Protein AF-A0A6L8GD96-F1 (afdb_monomer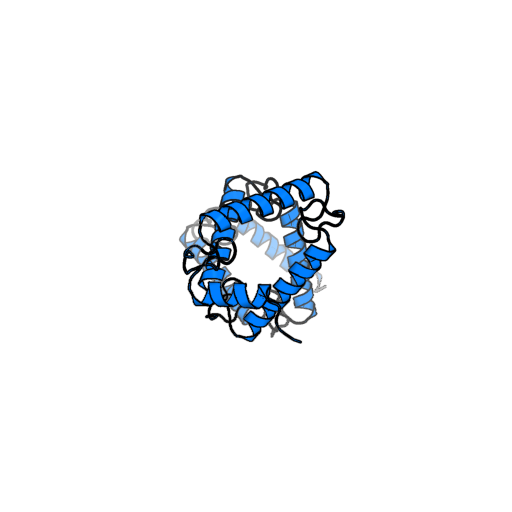_lite)

Foldseek 3Di:
DDDDPLRVLQVVLVVVCAASPPRHHDPVVDSHHPVVVVVVVVVLVVQLVVLQVVCAQSPPRHHAPDPDSHHPVVVVVVVVVLVVQLVVLQVVCAQSPPSHHAPDPDSHHPVVVVVVVVVLVVVLVVLLVVQAASPPRHHDPNVDNHHPVVVVVVVVVLVVQLVVLQVVQHQSPPSHHAPDPDSHHPVVVVVVVVVLVVQLVVLVVVQAQSPPSPHGPDVPDNHNPVVVVVVVVVVVVVVVVVVVVVD

Secondary structure (DSSP, 8-state):
-PPPHHHHHHHHHHHTTB-TTTSSBP-SSSSS-HHHHHHHHHHHHHHHHHHHHTTB-TTT-SBP-SSSSS-HHHHHHHHHHHHHHHHHHHHTTB-TTT-SBP-SSSSS-HHHHHHHHHHHHHHHHHHHHTTB-TTTSSBP-SSSSS-HHHHHHHHHHHHHHHHHHHHTTB-TTT-SB--SSSSS-HHHHHHHHHHHHHHHHHHHHTT--TTTSSSPPPTTSSS-HHHHHHHHHHHHHHHHHHHTS--

Structure (mmCIF, N/CA/C/O backbone):
data_AF-A0A6L8GD96-F1
#
_entry.id   AF-A0A6L8GD96-F1
#
loop_
_atom_site.group_PDB
_atom_site.id
_atom_site.type_symbol
_atom_site.label_atom_id
_atom_site.label_alt_id
_atom_site.label_comp_id
_atom_site.label_asym_id
_atom_site.label_entity_id
_atom_site.label_seq_id
_atom_site.pdbx_PDB_ins_code
_atom_site.Cartn_x
_atom_site.Cartn_y
_atom_site.Cartn_z
_atom_site.occupancy
_atom_site.B_iso_or_equiv
_atom_site.auth_seq_id
_atom_site.auth_comp_id
_atom_site.auth_asym_id
_atom_site.auth_atom_id
_atom_site.pdbx_PDB_model_num
ATOM 1 N N . MET A 1 1 ? 17.232 -19.619 -41.708 1.00 61.41 1 MET A N 1
ATOM 2 C CA . MET A 1 1 ? 17.504 -18.172 -41.876 1.00 61.41 1 MET A CA 1
ATOM 3 C C . MET A 1 1 ? 19.000 -17.951 -41.708 1.00 61.41 1 MET A C 1
ATOM 5 O O . MET A 1 1 ? 19.512 -18.265 -40.642 1.00 61.41 1 MET A O 1
ATOM 9 N N . ALA A 1 2 ? 19.708 -17.512 -42.752 1.00 77.44 2 ALA A N 1
ATOM 10 C CA . ALA A 1 2 ? 21.157 -17.298 -42.693 1.00 77.44 2 ALA A CA 1
ATOM 11 C C . ALA A 1 2 ? 21.499 -16.006 -41.930 1.00 77.44 2 ALA A C 1
ATOM 13 O O . ALA A 1 2 ? 20.830 -14.986 -42.085 1.00 77.44 2 ALA A O 1
ATOM 14 N N . GLU A 1 3 ? 22.538 -16.054 -41.099 1.00 82.88 3 GLU A N 1
ATOM 15 C CA . GLU A 1 3 ? 22.991 -14.917 -40.297 1.00 82.88 3 GLU A CA 1
ATOM 16 C C . GLU A 1 3 ? 23.660 -13.837 -41.167 1.00 82.88 3 GLU A C 1
ATOM 18 O O . GLU A 1 3 ? 24.542 -14.131 -41.980 1.00 82.88 3 GLU A O 1
ATOM 23 N N . THR A 1 4 ? 23.270 -12.575 -40.973 1.00 93.19 4 THR A N 1
ATOM 24 C CA . THR A 1 4 ? 23.804 -11.429 -41.733 1.00 93.19 4 THR A CA 1
ATOM 25 C C . THR A 1 4 ? 25.250 -11.097 -41.343 1.00 93.19 4 THR A C 1
ATOM 27 O O . THR A 1 4 ? 25.678 -11.334 -40.213 1.00 93.19 4 THR A O 1
ATOM 30 N N . ALA A 1 5 ? 26.008 -10.465 -42.248 1.00 88.50 5 ALA A N 1
ATOM 31 C CA . ALA A 1 5 ? 27.382 -10.022 -41.973 1.00 88.50 5 ALA A CA 1
ATOM 32 C C . ALA A 1 5 ? 27.480 -9.094 -40.742 1.00 88.50 5 ALA A C 1
ATOM 34 O O . ALA A 1 5 ? 28.420 -9.194 -39.952 1.00 88.50 5 ALA A O 1
ATOM 35 N N . HIS A 1 6 ? 26.469 -8.244 -40.527 1.00 87.81 6 HIS A N 1
ATOM 36 C CA . HIS A 1 6 ? 26.379 -7.377 -39.351 1.00 87.81 6 HIS A CA 1
ATOM 37 C C . HIS A 1 6 ? 26.213 -8.172 -38.046 1.00 87.81 6 HIS A C 1
ATOM 39 O O . HIS A 1 6 ? 26.876 -7.878 -37.052 1.00 87.81 6 HIS A O 1
ATOM 45 N N . GLN A 1 7 ? 25.360 -9.202 -38.048 1.00 91.06 7 GLN A N 1
ATOM 46 C CA . GLN A 1 7 ? 25.164 -10.085 -36.893 1.00 91.06 7 GLN A CA 1
ATOM 47 C C . GLN A 1 7 ? 26.449 -10.859 -36.562 1.00 91.06 7 GLN A C 1
ATOM 49 O O . GLN A 1 7 ? 26.873 -10.847 -35.405 1.00 91.06 7 GLN A O 1
ATOM 54 N N . LYS A 1 8 ? 27.137 -11.398 -37.582 1.00 92.94 8 LYS A N 1
ATOM 55 C CA . LYS A 1 8 ? 28.431 -12.089 -37.426 1.00 92.94 8 LYS A CA 1
ATOM 56 C C . LYS A 1 8 ? 29.505 -11.184 -36.814 1.00 92.94 8 LYS A C 1
ATOM 58 O O . LYS A 1 8 ? 30.146 -11.565 -35.838 1.00 92.94 8 LYS A O 1
ATOM 63 N N . MET A 1 9 ? 29.666 -9.963 -37.332 1.00 92.56 9 MET A N 1
ATOM 64 C CA . MET A 1 9 ? 30.633 -8.991 -36.803 1.00 92.56 9 MET A CA 1
ATOM 65 C C . MET A 1 9 ? 30.306 -8.585 -35.362 1.00 92.56 9 MET A C 1
ATOM 67 O O . MET A 1 9 ? 31.197 -8.473 -34.521 1.00 92.56 9 MET A O 1
ATOM 71 N N . ARG A 1 10 ? 29.021 -8.366 -35.063 1.00 93.44 10 ARG A N 1
ATOM 72 C CA . ARG A 1 10 ? 28.567 -8.016 -33.717 1.00 93.44 10 ARG A CA 1
ATOM 73 C C . ARG A 1 10 ? 28.869 -9.133 -32.720 1.00 93.44 10 ARG A C 1
ATOM 75 O O . ARG A 1 10 ? 29.340 -8.825 -31.631 1.00 93.44 10 ARG A O 1
ATOM 82 N N . ARG A 1 11 ? 28.609 -10.395 -33.081 1.00 92.81 11 ARG A N 1
ATOM 83 C CA . ARG A 1 11 ? 28.920 -11.558 -32.239 1.00 92.81 11 ARG A CA 1
ATOM 84 C C . ARG A 1 11 ? 30.421 -11.661 -31.972 1.00 92.81 11 ARG A C 1
ATOM 86 O O . ARG A 1 11 ? 30.806 -11.657 -30.809 1.00 92.81 11 ARG A O 1
ATOM 93 N N . MET A 1 12 ? 31.243 -11.617 -33.022 1.00 94.75 12 MET A N 1
ATOM 94 C CA . MET A 1 12 ? 32.705 -11.672 -32.901 1.00 94.75 12 MET A CA 1
ATOM 95 C C . MET A 1 12 ? 33.245 -10.587 -31.957 1.00 94.75 12 MET A C 1
ATOM 97 O O . MET A 1 12 ? 34.038 -10.878 -31.067 1.00 94.75 12 MET A O 1
ATOM 101 N N . ARG A 1 13 ? 32.758 -9.343 -32.076 1.00 94.69 13 ARG A N 1
ATOM 102 C CA . ARG A 1 13 ? 33.171 -8.256 -31.173 1.00 94.69 13 ARG A CA 1
ATOM 103 C C . ARG A 1 13 ? 32.802 -8.539 -29.719 1.00 94.69 13 ARG A C 1
ATOM 105 O O . ARG A 1 13 ? 33.599 -8.253 -28.839 1.00 94.69 13 ARG A O 1
ATOM 112 N N . VAL A 1 14 ? 31.616 -9.089 -29.455 1.00 92.06 14 VAL A N 1
ATOM 113 C CA . VAL A 1 14 ? 31.210 -9.450 -28.087 1.00 92.06 14 VAL A CA 1
ATOM 114 C C . VAL A 1 14 ? 32.111 -10.549 -27.524 1.00 92.06 14 VAL A C 1
ATOM 116 O O . VAL A 1 14 ? 32.577 -10.411 -26.397 1.00 92.06 14 VAL A O 1
ATOM 119 N N . GLU A 1 15 ? 32.384 -11.592 -28.309 1.00 93.19 15 GLU A N 1
ATOM 120 C CA . GLU A 1 15 ? 33.247 -12.719 -27.920 1.00 93.19 15 GLU A CA 1
ATOM 121 C C . GLU A 1 15 ? 34.688 -12.275 -27.630 1.00 93.19 15 GLU A C 1
ATOM 123 O O . GLU A 1 15 ? 35.306 -12.765 -26.692 1.00 93.19 15 GLU A O 1
ATOM 128 N N . GLN A 1 16 ? 35.200 -11.290 -28.372 1.00 94.25 16 GLN A N 1
ATOM 129 C CA . GLN A 1 16 ? 36.541 -10.724 -28.180 1.00 94.25 16 GLN A CA 1
ATOM 130 C C . GLN A 1 16 ? 36.614 -9.626 -27.101 1.00 94.25 16 GLN A C 1
ATOM 132 O O . GLN A 1 16 ? 37.641 -8.965 -26.966 1.00 94.25 16 GLN A O 1
ATOM 137 N N . GLY A 1 17 ? 35.535 -9.370 -26.351 1.00 93.62 17 GLY A N 1
ATOM 138 C CA . GLY A 1 17 ? 35.527 -8.309 -25.334 1.00 93.62 17 GLY A CA 1
ATOM 139 C C . GLY A 1 17 ? 35.588 -6.891 -25.918 1.00 93.62 17 GLY A C 1
ATOM 140 O O . GLY A 1 17 ? 35.980 -5.941 -25.241 1.00 93.62 17 GLY A O 1
ATOM 141 N N . LEU A 1 18 ? 35.179 -6.720 -27.175 1.00 96.12 18 LEU A N 1
ATOM 142 C CA . LEU A 1 18 ? 35.168 -5.451 -27.891 1.00 96.12 18 LEU A CA 1
ATOM 143 C C . LEU A 1 18 ? 33.780 -4.794 -27.865 1.00 96.12 18 LEU A C 1
ATOM 145 O O . LEU A 1 18 ? 32.726 -5.411 -27.696 1.00 96.12 18 LEU A O 1
ATOM 149 N N . CYS A 1 19 ? 33.781 -3.480 -28.031 1.00 96.31 19 CYS A N 1
ATOM 150 C CA . CYS A 1 19 ? 32.619 -2.621 -28.111 1.00 96.31 19 CYS A CA 1
ATOM 151 C C . CYS A 1 19 ? 31.919 -2.861 -29.445 1.00 96.31 19 CYS A C 1
ATOM 153 O O . CYS A 1 19 ? 32.496 -2.657 -30.515 1.00 96.31 19 CYS A O 1
ATOM 155 N N . VAL A 1 20 ? 30.633 -3.209 -29.400 1.00 94.44 20 VAL A N 1
ATOM 156 C CA . VAL A 1 20 ? 29.850 -3.492 -30.613 1.00 94.44 20 VAL A CA 1
ATOM 157 C C . VAL A 1 20 ? 29.732 -2.289 -31.550 1.00 94.44 20 VAL A C 1
ATOM 159 O O . VAL A 1 20 ? 29.525 -2.480 -32.745 1.00 94.44 20 VAL A O 1
ATOM 162 N N . ALA A 1 21 ? 29.889 -1.066 -31.032 1.00 93.75 21 ALA A N 1
ATOM 163 C CA . ALA A 1 21 ? 29.811 0.162 -31.818 1.00 93.75 21 ALA A CA 1
ATOM 164 C C . ALA A 1 21 ? 31.147 0.512 -32.489 1.00 93.75 21 ALA A C 1
ATOM 166 O O . ALA A 1 21 ? 31.201 0.611 -33.711 1.00 93.75 21 ALA A O 1
ATOM 167 N N . CYS A 1 22 ? 32.219 0.665 -31.707 1.00 94.19 22 CYS A N 1
ATOM 168 C CA . CYS A 1 22 ? 33.490 1.217 -32.189 1.00 94.19 22 CYS A CA 1
ATOM 169 C C . CYS 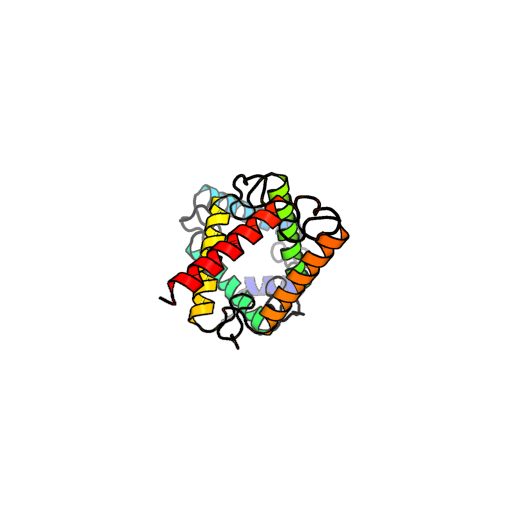A 1 22 ? 34.647 0.209 -32.271 1.00 94.19 22 CYS A C 1
ATOM 171 O O . CYS A 1 22 ? 35.724 0.577 -32.722 1.00 94.19 22 CYS A O 1
ATOM 173 N N . GLY A 1 23 ? 34.467 -1.037 -31.820 1.00 92.81 23 GLY A N 1
ATOM 174 C CA . GLY A 1 23 ? 35.496 -2.083 -31.874 1.00 92.81 23 GLY A CA 1
ATOM 175 C C . GLY A 1 23 ? 36.623 -1.971 -30.838 1.00 92.81 23 GLY A C 1
ATOM 176 O O . GLY A 1 23 ? 37.454 -2.864 -30.781 1.00 92.81 23 GLY A O 1
ATOM 177 N N . LYS A 1 24 ? 36.654 -0.928 -29.998 1.00 95.12 24 LYS A N 1
ATOM 178 C CA . LYS A 1 24 ? 37.592 -0.803 -28.858 1.00 95.12 24 LYS A CA 1
ATOM 179 C C . LYS A 1 24 ? 37.202 -1.738 -27.703 1.00 95.12 24 LYS A C 1
ATOM 181 O O . LYS A 1 24 ? 36.036 -2.115 -27.666 1.00 95.12 24 LYS A O 1
ATOM 186 N N . PRO A 1 25 ? 38.079 -2.057 -26.735 1.00 94.38 25 PRO A N 1
ATOM 187 C CA . PRO A 1 25 ? 37.702 -2.849 -25.559 1.00 94.38 25 PRO A CA 1
ATOM 188 C C . PRO A 1 25 ? 36.436 -2.321 -24.865 1.00 94.38 25 PRO A C 1
ATOM 190 O O . PRO A 1 25 ? 36.233 -1.107 -24.761 1.00 94.38 25 PRO A O 1
ATOM 193 N N . ASN A 1 26 ? 35.549 -3.225 -24.449 1.00 91.06 26 ASN A N 1
ATOM 194 C CA . ASN A 1 26 ? 34.320 -2.882 -23.737 1.00 91.06 26 ASN A CA 1
ATOM 195 C C . ASN A 1 26 ? 34.521 -2.876 -22.209 1.00 91.06 26 ASN A C 1
ATOM 197 O O . ASN A 1 26 ? 35.546 -3.316 -21.699 1.00 91.06 26 ASN A O 1
ATOM 201 N N . ASP A 1 27 ? 33.522 -2.388 -21.467 1.00 83.94 27 ASP A N 1
ATOM 202 C CA . ASP A 1 27 ? 33.610 -2.248 -20.003 1.00 83.94 27 ASP A CA 1
ATOM 203 C C . ASP A 1 27 ? 33.350 -3.576 -19.238 1.00 83.94 27 ASP A C 1
ATOM 205 O O . ASP A 1 27 ? 33.026 -3.532 -18.048 1.00 83.94 27 ASP A O 1
ATOM 209 N N . ALA A 1 28 ? 33.397 -4.741 -19.908 1.00 77.81 28 ALA A N 1
ATOM 210 C CA . ALA A 1 28 ? 33.040 -6.104 -19.457 1.00 77.81 28 ALA A CA 1
ATOM 211 C C . ALA A 1 28 ? 31.584 -6.304 -18.980 1.00 77.81 28 ALA A C 1
ATOM 213 O O . ALA A 1 28 ? 30.929 -7.288 -19.313 1.00 77.81 28 ALA A O 1
ATOM 214 N N . LYS A 1 29 ? 31.025 -5.340 -18.245 1.00 82.81 29 LYS A N 1
ATOM 215 C CA . LYS A 1 29 ? 29.634 -5.310 -17.768 1.00 82.81 29 LYS A CA 1
ATOM 216 C C . LYS A 1 29 ? 28.637 -4.957 -18.871 1.00 82.81 29 LYS A C 1
ATOM 218 O O . LYS A 1 29 ? 27.433 -5.121 -18.690 1.00 82.81 29 LYS A O 1
ATOM 223 N N . THR A 1 30 ? 29.108 -4.407 -19.992 1.00 87.94 30 THR A N 1
ATOM 224 C CA . THR A 1 30 ? 28.258 -4.051 -21.131 1.00 87.94 30 THR A CA 1
ATOM 225 C C . THR A 1 30 ? 28.962 -4.337 -22.449 1.00 87.94 30 THR A C 1
ATOM 227 O O . THR A 1 30 ? 30.182 -4.310 -22.529 1.00 87.94 30 THR A O 1
ATOM 230 N N . GLN A 1 31 ? 28.183 -4.524 -23.513 1.00 92.81 31 GLN A N 1
ATOM 231 C CA . GLN A 1 31 ? 28.699 -4.748 -24.870 1.00 92.81 31 GLN A CA 1
ATOM 232 C C . GLN A 1 31 ? 29.261 -3.473 -25.535 1.00 92.81 31 GLN A C 1
ATOM 234 O O . GLN A 1 31 ? 29.606 -3.492 -26.714 1.00 92.81 31 GLN A O 1
ATOM 239 N N . ARG A 1 32 ? 29.306 -2.338 -24.827 1.00 94.62 32 ARG A N 1
ATOM 240 C CA . ARG A 1 32 ? 29.842 -1.059 -25.312 1.00 94.62 32 ARG A CA 1
ATOM 241 C C . ARG A 1 32 ? 30.942 -0.570 -24.368 1.00 94.62 32 ARG A C 1
ATOM 243 O O . ARG A 1 32 ? 30.929 -0.897 -23.186 1.00 94.62 32 ARG A O 1
ATOM 250 N N . CYS A 1 33 ? 31.872 0.225 -24.886 1.00 94.94 33 CYS A N 1
ATOM 251 C CA . CYS A 1 33 ? 32.763 1.018 -24.044 1.00 94.94 33 CYS A CA 1
ATOM 252 C C . CYS A 1 33 ? 31.999 2.194 -23.412 1.00 94.94 33 CYS A C 1
ATOM 254 O O . CYS A 1 33 ? 30.932 2.598 -23.899 1.00 94.94 33 CYS A O 1
ATOM 256 N N . SER A 1 34 ? 32.565 2.757 -22.349 1.00 93.94 34 SER A N 1
ATOM 257 C CA . SER A 1 34 ? 31.995 3.875 -21.594 1.00 93.94 34 SER A CA 1
ATOM 258 C C . SER A 1 34 ? 31.571 5.064 -22.467 1.00 93.94 34 SER A C 1
ATOM 260 O O . SER A 1 34 ? 30.439 5.533 -22.326 1.00 93.94 34 SER A O 1
ATOM 262 N N . SER A 1 35 ? 32.410 5.493 -23.417 1.00 94.56 35 SER A N 1
ATOM 263 C CA . SER A 1 35 ? 32.129 6.624 -24.313 1.00 94.56 35 SER A CA 1
ATOM 264 C C . SER A 1 35 ? 30.952 6.349 -25.252 1.00 94.56 35 SER A C 1
ATOM 266 O O . SER A 1 35 ? 29.958 7.071 -25.230 1.00 94.56 35 SER A O 1
ATOM 268 N N . CYS A 1 36 ? 30.981 5.237 -25.994 1.00 95.56 36 CYS A N 1
ATOM 269 C CA . CYS A 1 36 ? 29.885 4.868 -26.894 1.00 95.56 36 CYS A CA 1
ATOM 270 C C . CYS A 1 36 ? 28.578 4.574 -26.144 1.00 95.56 36 CYS A C 1
ATOM 272 O O . CYS A 1 36 ? 27.492 4.653 -26.724 1.00 95.56 36 CYS A O 1
ATOM 274 N N . ARG A 1 37 ? 28.651 4.182 -24.867 1.00 93.75 37 ARG A N 1
ATOM 275 C CA . ARG A 1 37 ? 27.476 4.048 -23.999 1.00 93.75 37 ARG A CA 1
ATOM 276 C C . ARG A 1 37 ? 26.932 5.417 -23.590 1.00 93.75 37 ARG A C 1
ATOM 278 O O . ARG A 1 37 ? 25.717 5.591 -23.631 1.00 93.75 37 ARG A O 1
ATOM 285 N N . ALA A 1 38 ? 27.796 6.361 -23.220 1.00 94.50 38 ALA A N 1
ATOM 286 C CA . ALA A 1 38 ? 27.400 7.724 -22.874 1.00 94.50 38 ALA A CA 1
ATOM 287 C C . ALA A 1 38 ? 26.712 8.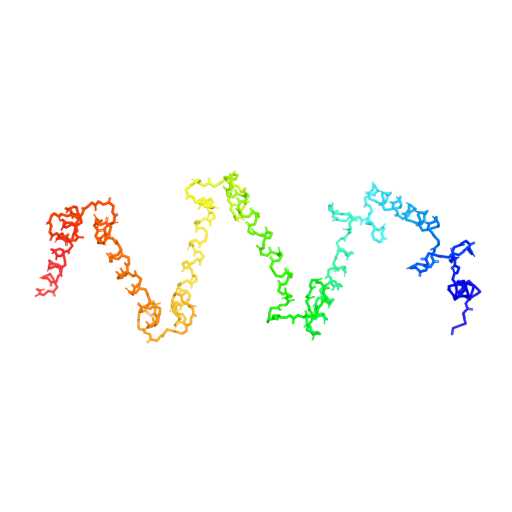418 -24.059 1.00 94.50 38 ALA A C 1
ATOM 289 O O . ALA A 1 38 ? 25.588 8.890 -23.913 1.00 94.50 38 ALA A O 1
ATOM 290 N N . GLU A 1 39 ? 27.311 8.359 -25.250 1.00 95.88 39 GLU A N 1
ATOM 291 C CA . GLU A 1 39 ? 26.731 8.898 -26.489 1.00 95.88 39 GLU A CA 1
ATOM 292 C C . GLU A 1 39 ? 25.377 8.258 -26.820 1.00 95.88 39 GLU A C 1
ATOM 294 O O . GLU A 1 39 ? 24.393 8.945 -27.102 1.00 95.88 39 GLU A O 1
ATOM 299 N N . HIS A 1 40 ? 25.288 6.926 -26.734 1.00 94.00 40 HIS A N 1
ATOM 300 C CA . HIS A 1 40 ? 24.034 6.214 -26.963 1.00 94.00 40 HIS A CA 1
ATOM 301 C C . HIS A 1 40 ? 22.947 6.636 -25.962 1.00 94.00 40 HIS A C 1
ATOM 303 O O . HIS A 1 40 ? 21.788 6.821 -26.342 1.00 94.00 40 HIS A O 1
ATOM 309 N N . ASN A 1 41 ? 23.302 6.802 -24.687 1.00 94.62 41 ASN A N 1
ATOM 310 C CA . ASN A 1 41 ? 22.369 7.242 -23.655 1.00 94.62 41 ASN A CA 1
ATOM 311 C C . ASN A 1 41 ? 21.921 8.691 -23.877 1.00 94.62 41 ASN A C 1
ATOM 313 O O . ASN A 1 41 ? 20.720 8.949 -23.805 1.00 94.62 41 ASN A O 1
ATOM 317 N N . ALA A 1 42 ? 22.842 9.594 -24.223 1.00 96.94 42 ALA A N 1
ATOM 318 C CA . ALA A 1 42 ? 22.540 10.985 -24.553 1.00 96.94 42 ALA A CA 1
ATOM 319 C C . ALA A 1 42 ? 21.585 11.078 -25.753 1.00 96.94 42 ALA A C 1
ATOM 321 O O . ALA A 1 42 ? 20.542 11.722 -25.668 1.00 96.94 42 ALA A O 1
ATOM 322 N N . SER A 1 43 ? 21.852 10.332 -26.831 1.00 96.19 43 SER A N 1
ATOM 323 C CA . SER A 1 43 ? 20.956 10.266 -27.995 1.00 96.19 43 SER A CA 1
ATOM 324 C C . SER A 1 43 ? 19.564 9.729 -27.630 1.00 96.19 43 SER A C 1
ATOM 326 O O . SER A 1 43 ? 18.539 10.253 -28.071 1.00 96.19 43 SER A O 1
ATOM 328 N N . ARG A 1 44 ? 19.491 8.694 -26.781 1.00 95.81 44 ARG A N 1
ATOM 329 C CA . ARG A 1 44 ? 18.214 8.144 -26.293 1.00 95.81 44 ARG A CA 1
ATOM 330 C C . ARG A 1 44 ? 17.455 9.137 -25.417 1.00 95.81 44 ARG A C 1
ATOM 332 O O . ARG A 1 44 ? 16.228 9.152 -25.480 1.00 95.81 44 ARG A O 1
ATOM 339 N N . GLN A 1 45 ? 18.154 9.924 -24.606 1.00 96.06 45 GLN A N 1
ATOM 340 C CA . GLN A 1 45 ? 17.559 10.969 -23.779 1.00 96.06 45 GLN A CA 1
ATOM 341 C C . GLN A 1 45 ? 17.027 12.114 -24.644 1.00 96.06 45 GLN A C 1
ATOM 343 O O . GLN A 1 45 ? 15.863 12.471 -24.482 1.00 96.06 45 GLN A O 1
ATOM 348 N N . ALA A 1 46 ? 17.812 12.596 -25.612 1.00 96.69 46 ALA A N 1
ATOM 349 C CA . ALA A 1 46 ? 17.398 13.634 -26.556 1.00 96.69 46 ALA A CA 1
ATOM 350 C C . ALA A 1 46 ? 16.120 13.236 -27.308 1.00 96.69 46 ALA A C 1
ATOM 352 O O . ALA A 1 46 ? 15.127 13.952 -27.255 1.00 96.69 46 ALA A O 1
ATOM 353 N N . LYS A 1 47 ? 16.074 12.023 -27.877 1.00 96.19 47 LYS A N 1
ATOM 354 C CA . LYS A 1 47 ? 14.869 11.507 -28.557 1.00 96.19 47 LYS A CA 1
ATOM 355 C C . LYS A 1 47 ? 13.649 11.396 -27.642 1.00 96.19 47 LYS A C 1
ATOM 357 O O . LYS A 1 47 ? 12.517 11.526 -28.094 1.00 96.19 47 LYS A O 1
ATOM 362 N N . ARG A 1 48 ? 13.843 11.082 -26.356 1.00 96.31 48 ARG A N 1
ATOM 363 C CA . ARG A 1 48 ? 12.736 11.038 -25.385 1.00 96.31 48 ARG A CA 1
ATOM 364 C C . ARG A 1 48 ? 12.237 12.438 -25.051 1.00 96.31 48 ARG A C 1
ATOM 366 O O . ARG A 1 48 ? 11.028 12.607 -24.951 1.00 96.31 48 ARG A O 1
ATOM 373 N N . ALA A 1 49 ? 13.144 13.399 -24.895 1.00 95.56 49 ALA A N 1
ATOM 374 C CA . ALA A 1 49 ? 12.805 14.795 -24.649 1.00 95.56 49 ALA A CA 1
ATOM 375 C C . ALA A 1 49 ? 12.056 15.401 -25.844 1.00 95.56 49 ALA A C 1
ATOM 377 O O . ALA A 1 49 ? 10.993 15.975 -25.658 1.00 95.56 49 ALA A O 1
ATOM 378 N N . GLU A 1 50 ? 12.543 15.173 -27.064 1.00 96.81 50 GLU A N 1
ATOM 379 C CA . GLU A 1 50 ? 11.896 15.595 -28.312 1.00 96.81 50 GLU A CA 1
ATOM 380 C C . GLU A 1 50 ? 10.478 15.024 -28.442 1.00 96.81 50 GLU A C 1
ATOM 382 O O . GLU A 1 50 ? 9.525 15.762 -28.690 1.00 96.81 50 GLU A O 1
ATOM 387 N N . ARG A 1 51 ? 10.311 13.716 -28.197 1.00 97.06 51 ARG A N 1
ATOM 388 C CA . ARG A 1 51 ? 8.985 13.080 -28.175 1.00 97.06 51 ARG A CA 1
ATOM 389 C C . ARG A 1 51 ? 8.073 13.720 -27.139 1.00 97.06 51 ARG A C 1
ATOM 391 O O . ARG A 1 51 ? 6.946 14.054 -27.475 1.00 97.06 51 ARG A O 1
ATOM 398 N N . ALA A 1 52 ? 8.556 13.903 -25.912 1.00 94.44 52 ALA A N 1
ATOM 399 C CA . ALA A 1 52 ? 7.764 14.504 -24.845 1.00 94.44 52 ALA A CA 1
ATOM 400 C C . ALA A 1 52 ? 7.335 15.940 -25.191 1.00 94.44 52 ALA A C 1
ATOM 402 O O . ALA A 1 52 ? 6.163 16.266 -25.037 1.00 94.44 52 ALA A O 1
ATOM 403 N N . ALA A 1 53 ? 8.250 16.759 -25.718 1.00 95.62 53 ALA A N 1
ATOM 404 C CA . ALA A 1 53 ? 7.965 18.125 -26.160 1.00 95.62 53 ALA A CA 1
ATOM 405 C C . ALA A 1 53 ? 6.960 18.170 -27.324 1.00 95.62 53 ALA A C 1
ATOM 407 O O . ALA A 1 53 ? 6.148 19.083 -27.402 1.00 95.62 53 ALA A O 1
ATOM 408 N N . SER A 1 54 ? 6.973 17.154 -28.188 1.00 96.62 54 SER A N 1
ATOM 409 C CA . SER A 1 54 ? 6.056 17.029 -29.329 1.00 96.62 54 SER A CA 1
ATOM 410 C C . SER A 1 54 ? 4.724 16.349 -28.977 1.00 96.62 54 SER A C 1
ATOM 412 O O . SER A 1 54 ? 3.977 15.965 -29.874 1.00 96.62 54 SER A O 1
ATOM 414 N N . GLY A 1 55 ? 4.435 16.109 -27.691 1.00 96.25 55 GLY A N 1
ATOM 415 C CA . GLY A 1 55 ? 3.214 15.413 -27.269 1.00 96.25 55 GLY A CA 1
ATOM 416 C C . GLY A 1 55 ? 3.153 13.939 -27.695 1.00 96.25 55 GLY A C 1
ATOM 417 O O . GLY A 1 55 ? 2.072 13.363 -27.805 1.00 96.25 55 GLY A O 1
ATOM 418 N N . LEU A 1 56 ? 4.299 13.304 -27.950 1.00 98.00 56 LEU A N 1
ATOM 419 C CA . LEU A 1 56 ? 4.411 11.903 -28.354 1.00 98.00 56 LEU A CA 1
ATOM 420 C C . LEU A 1 56 ? 4.801 11.007 -27.172 1.00 98.00 56 LEU A C 1
ATOM 422 O O . LEU A 1 56 ? 5.638 11.342 -26.332 1.00 98.00 56 LEU A O 1
ATOM 426 N N . CYS A 1 57 ? 4.261 9.790 -27.149 1.00 97.69 57 CYS A N 1
ATOM 427 C CA . CYS A 1 57 ? 4.622 8.760 -26.183 1.00 97.69 57 CYS A CA 1
ATOM 428 C C . CYS A 1 57 ? 6.116 8.417 -26.283 1.00 97.69 57 CYS A C 1
ATOM 430 O O . CYS A 1 57 ? 6.604 7.961 -27.323 1.00 97.69 57 CYS A O 1
ATOM 432 N N . ILE A 1 58 ? 6.847 8.505 -25.165 1.00 96.44 58 ILE A N 1
ATOM 433 C CA . ILE A 1 58 ? 8.295 8.228 -25.139 1.00 96.44 58 ILE A CA 1
ATOM 434 C C . ILE A 1 58 ? 8.641 6.769 -25.486 1.00 96.44 58 ILE A C 1
ATOM 436 O O . ILE A 1 58 ? 9.786 6.469 -25.836 1.00 96.44 58 ILE A O 1
ATOM 440 N N . SER A 1 59 ? 7.664 5.858 -25.398 1.00 95.19 59 SER A N 1
ATOM 441 C CA . SER A 1 59 ? 7.833 4.424 -25.667 1.00 95.19 59 SER A CA 1
ATOM 442 C C . SER A 1 59 ? 7.700 4.113 -27.155 1.00 95.19 59 SER A C 1
ATOM 444 O O . SER A 1 59 ? 8.664 3.659 -27.771 1.00 95.19 59 SER A O 1
ATOM 446 N N . CYS A 1 60 ? 6.520 4.377 -27.722 1.00 95.50 60 CYS A N 1
ATOM 447 C CA . CYS A 1 60 ? 6.151 3.966 -29.074 1.00 95.50 60 CYS A CA 1
ATOM 448 C C . CYS A 1 60 ? 6.220 5.102 -30.104 1.00 95.50 60 CYS A C 1
ATOM 450 O O . CYS A 1 60 ? 6.211 4.819 -31.294 1.00 95.50 60 CYS A O 1
ATOM 452 N N . GLY A 1 61 ? 6.317 6.367 -29.674 1.00 95.62 61 GLY A N 1
ATOM 453 C CA . GLY A 1 61 ? 6.386 7.534 -30.561 1.00 95.62 61 GLY A CA 1
ATOM 454 C C . GLY A 1 61 ? 5.053 7.972 -31.179 1.00 95.62 61 GLY A C 1
ATOM 455 O O . GLY A 1 61 ? 5.058 8.895 -31.979 1.00 95.62 61 GLY A O 1
ATOM 456 N N . ARG A 1 62 ? 3.927 7.337 -30.828 1.00 96.38 62 ARG A N 1
ATOM 457 C CA . ARG A 1 62 ? 2.575 7.765 -31.239 1.00 96.38 62 ARG A CA 1
ATOM 458 C C . ARG A 1 62 ? 2.099 8.967 -30.409 1.00 96.38 62 ARG A C 1
ATOM 460 O O . ARG A 1 62 ? 2.645 9.147 -29.316 1.00 96.38 62 ARG A O 1
ATOM 467 N N . PRO A 1 63 ? 1.083 9.731 -30.862 1.00 96.94 63 PRO A N 1
ATOM 468 C CA . PRO A 1 63 ? 0.452 10.767 -30.049 1.00 96.94 63 PRO A CA 1
ATOM 469 C C . PRO A 1 63 ? 0.097 10.256 -28.654 1.00 96.94 63 PRO A C 1
ATOM 471 O O . PRO A 1 63 ? -0.340 9.114 -28.484 1.00 96.94 63 PRO A O 1
ATOM 474 N N . ASN A 1 64 ? 0.371 11.080 -27.654 1.00 96.69 64 ASN A N 1
ATOM 475 C CA . ASN A 1 64 ? 0.142 10.751 -26.264 1.00 96.69 64 ASN A CA 1
ATOM 476 C C . ASN A 1 64 ? -1.252 11.210 -25.838 1.00 96.69 64 ASN A C 1
ATOM 478 O O . ASN A 1 64 ? -1.576 12.387 -25.914 1.00 96.69 64 ASN A O 1
ATOM 482 N N . ASP A 1 65 ? -2.051 10.268 -25.360 1.00 95.94 65 ASP A N 1
ATOM 483 C CA . ASP A 1 65 ? -3.434 10.455 -24.922 1.00 95.94 65 ASP A CA 1
ATOM 484 C C . ASP A 1 65 ? -3.557 10.618 -23.398 1.00 95.94 65 ASP A C 1
ATOM 486 O O . ASP A 1 65 ? -4.646 10.510 -22.842 1.00 95.94 65 ASP A O 1
ATOM 490 N N . THR A 1 66 ? -2.440 10.837 -22.695 1.00 93.25 66 THR A N 1
ATOM 491 C CA . THR A 1 66 ? -2.423 11.009 -21.237 1.00 93.25 66 THR A CA 1
ATOM 492 C C . THR A 1 66 ? -1.512 12.155 -20.815 1.00 93.25 66 THR A C 1
ATOM 494 O O . THR A 1 66 ? -0.568 12.504 -21.520 1.00 93.25 66 THR A O 1
ATOM 497 N N . GLU A 1 67 ? -1.713 12.651 -19.595 1.00 91.12 67 GLU A N 1
ATOM 498 C CA . GLU A 1 67 ? -0.842 13.653 -18.958 1.00 91.12 67 GLU A CA 1
ATOM 499 C C . GLU A 1 67 ? 0.552 13.113 -18.586 1.00 91.12 67 GLU A C 1
ATOM 501 O O . GLU A 1 67 ? 1.467 13.860 -18.250 1.00 91.12 67 GLU A O 1
ATOM 506 N N . THR A 1 68 ? 0.751 11.795 -18.637 1.00 92.75 68 THR A N 1
ATOM 507 C CA . THR A 1 68 ? 2.054 11.173 -18.363 1.00 92.75 68 THR A CA 1
ATOM 508 C C . THR A 1 68 ? 2.864 11.010 -19.635 1.00 92.75 68 THR A C 1
ATOM 510 O O . THR A 1 68 ? 2.298 10.941 -20.707 1.00 92.75 68 THR A O 1
ATOM 513 N N . GLN A 1 69 ? 4.180 10.802 -19.555 1.00 93.94 69 GLN A N 1
ATOM 514 C CA . GLN A 1 69 ? 5.047 10.673 -20.743 1.00 93.94 69 GLN A CA 1
ATOM 515 C C . GLN A 1 69 ? 4.765 9.457 -21.664 1.00 93.94 69 GLN A C 1
ATOM 517 O O . GLN A 1 69 ? 5.443 9.275 -22.679 1.00 93.94 69 GLN A O 1
ATOM 522 N N . ARG A 1 70 ? 3.827 8.568 -21.315 1.00 95.94 70 ARG A N 1
ATOM 523 C CA . ARG A 1 70 ? 3.487 7.362 -22.086 1.00 95.94 70 ARG A CA 1
ATOM 524 C C . ARG A 1 70 ? 1.989 7.315 -22.355 1.00 95.94 70 ARG A C 1
ATOM 526 O O . ARG A 1 70 ? 1.218 7.526 -21.428 1.00 95.94 70 ARG A O 1
ATOM 533 N N . CYS A 1 71 ? 1.612 6.904 -23.564 1.00 97.38 71 CYS A N 1
ATOM 534 C CA . CYS A 1 71 ? 0.213 6.686 -23.921 1.00 97.38 71 CYS A CA 1
ATOM 535 C C . CYS A 1 71 ? -0.418 5.529 -23.129 1.00 97.38 71 CYS A C 1
ATOM 537 O O . CYS A 1 71 ? 0.286 4.644 -22.619 1.00 97.38 71 CYS A O 1
ATOM 539 N N . SER A 1 72 ? -1.748 5.520 -23.066 1.00 97.38 72 SER A N 1
ATOM 540 C CA . SER A 1 72 ? -2.567 4.546 -22.337 1.00 97.38 72 SER A CA 1
ATOM 541 C C . SER A 1 72 ? -2.228 3.097 -22.703 1.00 97.38 72 SER A C 1
ATOM 543 O O . SER A 1 72 ? -1.979 2.283 -21.814 1.00 97.38 72 SER A O 1
ATOM 545 N N . SER A 1 73 ? -2.106 2.791 -23.998 1.00 97.56 73 SER A N 1
ATOM 546 C CA . SER A 1 73 ? -1.745 1.456 -24.507 1.00 97.56 73 SER A CA 1
ATOM 547 C C . SER A 1 73 ? -0.385 0.979 -23.992 1.00 97.56 73 SER A C 1
ATOM 549 O O . SER A 1 73 ? -0.281 -0.089 -23.392 1.00 97.56 73 SER A O 1
ATOM 551 N N . CYS A 1 74 ? 0.659 1.803 -24.125 1.00 97.44 74 CYS A N 1
ATOM 552 C CA . CYS A 1 74 ? 1.990 1.472 -23.613 1.00 97.44 74 CYS A CA 1
ATOM 553 C C . CYS A 1 74 ? 2.005 1.318 -22.086 1.00 97.44 74 CYS A C 1
ATOM 555 O O . CYS A 1 74 ? 2.766 0.507 -21.559 1.00 97.44 74 CYS A O 1
ATOM 557 N N . ARG A 1 75 ? 1.197 2.094 -21.353 1.00 95.94 75 ARG A N 1
ATOM 558 C CA . ARG A 1 75 ? 1.059 1.930 -19.898 1.00 95.94 75 ARG A CA 1
ATOM 559 C C . ARG A 1 75 ? 0.380 0.610 -19.556 1.00 95.94 75 ARG A C 1
ATOM 561 O O . ARG A 1 75 ? 0.908 -0.128 -18.728 1.00 95.94 75 ARG A O 1
ATOM 568 N N . ALA A 1 76 ? -0.716 0.281 -20.234 1.00 96.62 76 ALA A N 1
ATOM 569 C CA . ALA A 1 76 ? -1.444 -0.967 -20.041 1.00 96.62 76 ALA A CA 1
ATOM 570 C C . ALA A 1 76 ? -0.554 -2.192 -20.301 1.00 96.62 76 ALA A C 1
ATOM 572 O O . ALA A 1 76 ? -0.509 -3.098 -19.468 1.00 96.62 76 ALA A O 1
ATOM 573 N N . GLU A 1 77 ? 0.222 -2.185 -21.389 1.00 97.12 77 GLU A N 1
ATOM 574 C CA . GLU A 1 77 ? 1.204 -3.233 -21.700 1.00 97.12 77 GLU A CA 1
ATOM 575 C C . GLU A 1 77 ? 2.275 -3.360 -20.610 1.00 97.12 77 GLU A C 1
ATOM 577 O O . GLU A 1 77 ? 2.580 -4.460 -20.140 1.00 97.12 77 GLU A O 1
ATOM 582 N N . GLN A 1 78 ? 2.837 -2.236 -20.153 1.00 96.00 78 GLN A N 1
ATOM 583 C CA . GLN A 1 78 ? 3.822 -2.257 -19.073 1.00 96.00 78 GLN A CA 1
ATOM 584 C C . GLN A 1 78 ? 3.241 -2.782 -17.765 1.00 96.00 78 GLN A C 1
ATOM 586 O O . GLN A 1 78 ? 3.917 -3.516 -17.041 1.00 96.00 78 GLN A O 1
ATOM 591 N N . ASP A 1 79 ? 2.010 -2.411 -17.442 1.00 96.44 79 ASP A N 1
ATOM 592 C CA . ASP A 1 79 ? 1.355 -2.856 -16.224 1.00 96.44 79 ASP A CA 1
ATOM 593 C C . ASP A 1 79 ? 0.955 -4.329 -16.309 1.00 96.44 79 ASP A C 1
ATOM 595 O O . ASP A 1 79 ? 1.064 -5.033 -15.304 1.00 96.44 79 ASP A O 1
ATOM 599 N N . ALA A 1 80 ? 0.579 -4.828 -17.490 1.00 97.81 80 ALA A N 1
ATOM 600 C CA . ALA A 1 80 ? 0.381 -6.253 -17.740 1.00 97.81 80 ALA A CA 1
ATOM 601 C C . ALA A 1 80 ? 1.686 -7.038 -17.538 1.00 97.81 80 ALA A C 1
ATOM 603 O O . ALA A 1 80 ? 1.703 -8.019 -16.796 1.00 97.81 80 ALA A O 1
ATOM 604 N N . LEU A 1 81 ? 2.808 -6.553 -18.082 1.00 96.94 81 LEU A N 1
ATOM 605 C CA . LEU A 1 81 ? 4.120 -7.174 -17.880 1.00 96.94 81 LEU A CA 1
ATOM 606 C C . LEU A 1 81 ? 4.537 -7.179 -16.400 1.00 96.94 81 LEU A C 1
ATOM 608 O O . LEU A 1 81 ? 5.039 -8.184 -15.896 1.00 96.94 81 LEU A O 1
ATOM 612 N N . LYS A 1 82 ? 4.335 -6.068 -15.678 1.00 97.12 82 LYS A N 1
ATOM 613 C CA . LYS A 1 82 ? 4.615 -5.998 -14.233 1.00 97.12 82 LYS A CA 1
ATOM 614 C C . LYS A 1 82 ? 3.743 -6.978 -13.453 1.00 97.12 82 LYS A C 1
ATOM 616 O O . LYS A 1 82 ? 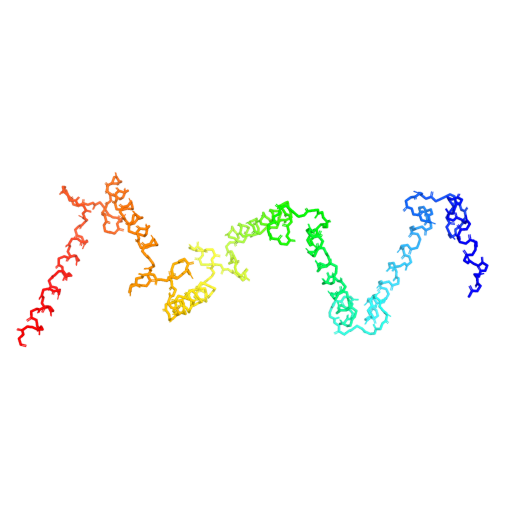4.247 -7.619 -12.535 1.00 97.12 82 LYS A O 1
ATOM 621 N N . ARG A 1 83 ? 2.456 -7.091 -13.799 1.00 97.56 83 ARG A N 1
ATOM 622 C CA . ARG A 1 83 ? 1.527 -8.050 -13.184 1.00 97.56 83 ARG A CA 1
ATOM 623 C C . ARG A 1 83 ? 1.976 -9.488 -13.425 1.00 97.56 83 ARG A C 1
ATOM 625 O O . ARG A 1 83 ? 2.098 -10.222 -12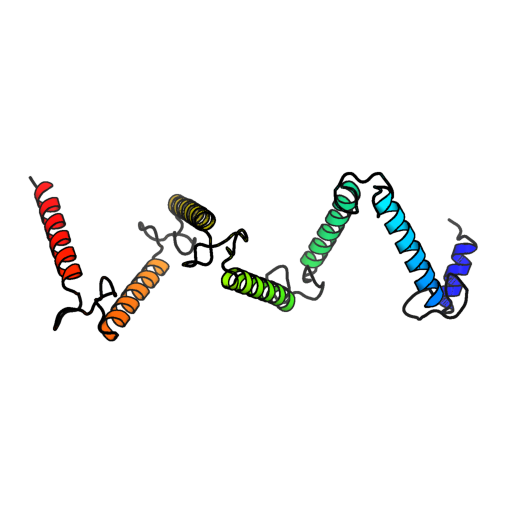.452 1.00 97.56 83 ARG A O 1
ATOM 632 N N . ALA A 1 84 ? 2.324 -9.843 -14.662 1.00 97.69 84 ALA A N 1
ATOM 633 C CA . ALA A 1 84 ? 2.830 -11.171 -15.006 1.00 97.69 84 ALA A CA 1
ATOM 634 C C . ALA A 1 84 ? 4.092 -11.524 -14.202 1.00 97.69 84 ALA A C 1
ATOM 636 O O . ALA A 1 84 ? 4.130 -12.553 -13.538 1.00 97.69 84 ALA A O 1
ATOM 637 N N . LYS A 1 85 ? 5.076 -10.617 -14.141 1.00 97.25 85 LYS A N 1
ATOM 638 C CA . LYS A 1 85 ? 6.300 -10.821 -13.344 1.00 97.25 85 LYS A CA 1
ATOM 639 C C . LYS A 1 85 ? 6.035 -10.961 -11.846 1.00 97.25 85 LYS A C 1
ATOM 641 O O . LYS A 1 85 ? 6.726 -11.708 -11.162 1.00 97.25 85 LYS A O 1
ATOM 646 N N . ARG A 1 86 ? 5.073 -10.211 -11.299 1.00 97.69 86 ARG A N 1
ATOM 647 C CA . ARG A 1 86 ? 4.683 -10.347 -9.886 1.00 97.69 86 ARG A CA 1
ATOM 648 C C . ARG A 1 86 ? 4.009 -11.692 -9.630 1.00 97.69 86 ARG A C 1
ATOM 650 O O . ARG A 1 86 ? 4.310 -12.306 -8.615 1.00 97.69 86 ARG A O 1
ATOM 657 N N . ALA A 1 87 ? 3.154 -12.148 -10.544 1.00 97.00 87 ALA A N 1
ATOM 658 C CA . ALA A 1 87 ? 2.514 -13.457 -10.459 1.00 97.00 87 ALA A CA 1
ATOM 659 C C . ALA A 1 87 ? 3.543 -14.597 -10.541 1.00 97.00 87 ALA A C 1
ATOM 661 O O . ALA A 1 87 ? 3.532 -15.482 -9.695 1.00 97.00 87 ALA A O 1
ATOM 662 N N . GLU A 1 88 ? 4.487 -14.523 -11.480 1.00 97.75 88 GLU A N 1
ATOM 663 C CA . GLU A 1 88 ? 5.594 -15.480 -11.624 1.00 97.75 88 GLU A CA 1
ATOM 664 C C . GLU A 1 88 ? 6.459 -15.560 -10.357 1.00 97.75 88 GLU A C 1
ATOM 666 O O . GLU A 1 88 ? 6.760 -16.649 -9.867 1.00 97.75 88 GLU A O 1
ATOM 671 N N . ARG A 1 89 ? 6.809 -14.402 -9.776 1.00 97.94 89 ARG A N 1
ATOM 672 C CA . ARG A 1 89 ? 7.539 -14.340 -8.502 1.00 97.94 89 ARG A CA 1
ATOM 673 C C . ARG A 1 89 ? 6.750 -14.989 -7.375 1.00 97.94 89 ARG A C 1
ATOM 675 O O . ARG A 1 89 ? 7.308 -15.814 -6.665 1.00 97.94 89 ARG A O 1
ATOM 682 N N . ALA A 1 90 ? 5.471 -14.642 -7.236 1.00 96.31 90 ALA A N 1
ATOM 683 C CA . ALA A 1 90 ? 4.619 -15.208 -6.198 1.00 96.31 90 ALA A CA 1
ATOM 684 C C . ALA A 1 90 ? 4.497 -16.735 -6.334 1.00 96.31 90 ALA A C 1
ATOM 686 O O . ALA A 1 90 ? 4.659 -17.440 -5.344 1.00 96.31 90 ALA A O 1
ATOM 687 N N . ALA A 1 91 ? 4.290 -17.243 -7.554 1.00 96.81 91 ALA A N 1
ATOM 688 C CA . ALA A 1 91 ? 4.223 -18.677 -7.836 1.00 96.81 91 ALA A CA 1
ATOM 689 C C . ALA A 1 91 ? 5.544 -19.403 -7.527 1.00 96.81 91 ALA A C 1
ATOM 691 O O . ALA A 1 91 ? 5.532 -20.543 -7.080 1.00 96.81 91 ALA A O 1
ATOM 692 N N . SER A 1 92 ? 6.678 -18.724 -7.712 1.00 97.00 92 SER A N 1
ATOM 693 C CA . SER A 1 92 ? 8.015 -19.250 -7.407 1.00 97.00 92 SER A CA 1
ATOM 694 C C . SER A 1 92 ? 8.446 -19.057 -5.944 1.00 97.00 92 SER A C 1
ATOM 696 O O . SER A 1 92 ? 9.619 -19.242 -5.630 1.00 97.00 92 SER A O 1
ATOM 698 N N . GLY A 1 93 ? 7.554 -18.621 -5.045 1.00 96.75 93 GLY A N 1
ATOM 699 C CA . GLY A 1 93 ? 7.907 -18.364 -3.642 1.00 96.75 93 GLY A CA 1
ATOM 700 C C . GLY A 1 93 ? 8.876 -17.188 -3.444 1.00 96.75 93 GLY A C 1
ATOM 701 O O . GLY A 1 93 ? 9.607 -17.132 -2.456 1.00 96.75 93 GLY A O 1
ATOM 702 N N . LEU A 1 94 ? 8.912 -16.240 -4.384 1.00 98.25 94 LEU A N 1
ATOM 703 C CA . LEU A 1 94 ? 9.755 -15.047 -4.337 1.00 98.25 94 LEU A CA 1
ATOM 704 C C . LEU A 1 94 ? 8.941 -13.812 -3.937 1.00 98.25 94 LEU A C 1
ATOM 706 O O . LEU A 1 94 ? 7.794 -13.621 -4.341 1.00 98.25 94 LEU A O 1
ATOM 710 N N . CYS A 1 95 ? 9.578 -12.899 -3.208 1.00 97.94 95 CYS A N 1
ATOM 711 C CA . CYS A 1 95 ? 9.015 -11.598 -2.871 1.00 97.94 95 CYS A CA 1
ATOM 712 C C . CYS A 1 95 ? 8.664 -10.814 -4.145 1.00 97.94 95 CYS A C 1
ATOM 714 O O . CYS A 1 95 ? 9.528 -10.533 -4.984 1.00 97.94 95 CYS A O 1
ATOM 716 N N . ILE A 1 96 ? 7.409 -10.368 -4.267 1.00 97.25 96 ILE A N 1
ATOM 717 C CA . ILE A 1 96 ? 6.915 -9.696 -5.483 1.00 97.25 96 ILE A CA 1
ATOM 718 C C . ILE A 1 96 ? 7.622 -8.365 -5.784 1.00 97.25 96 ILE A C 1
ATOM 720 O O . ILE A 1 96 ? 7.606 -7.904 -6.929 1.00 97.25 96 ILE A O 1
ATOM 724 N N . LEU A 1 97 ? 8.266 -7.753 -4.784 1.00 96.25 97 LEU A N 1
ATOM 725 C CA . LEU A 1 97 ? 8.975 -6.479 -4.919 1.00 96.25 97 LEU A CA 1
ATOM 726 C C . LEU A 1 97 ? 10.440 -6.681 -5.306 1.00 96.25 97 LEU A C 1
ATOM 728 O O . LEU A 1 97 ? 10.846 -6.259 -6.392 1.00 96.25 97 LEU A O 1
ATOM 732 N N . CYS A 1 98 ? 11.215 -7.356 -4.453 1.00 96.38 98 CYS A N 1
ATOM 733 C CA . CYS A 1 98 ? 12.663 -7.485 -4.622 1.00 96.38 98 CYS A CA 1
ATOM 734 C C . CYS A 1 98 ? 13.106 -8.759 -5.360 1.00 96.38 98 CYS A C 1
ATOM 736 O O . CYS A 1 98 ? 14.250 -8.821 -5.797 1.00 96.38 98 CYS A O 1
ATOM 738 N N . GLY A 1 99 ? 12.229 -9.757 -5.522 1.00 96.38 99 GLY A N 1
ATOM 739 C CA . GLY A 1 99 ? 12.531 -11.016 -6.215 1.00 96.38 99 GLY A CA 1
ATOM 740 C C . GLY A 1 99 ? 13.417 -12.000 -5.443 1.00 96.38 99 GLY A C 1
ATOM 741 O O . GLY A 1 99 ? 13.825 -13.000 -6.018 1.00 96.38 99 GLY A O 1
ATOM 742 N N . ARG A 1 100 ? 13.730 -11.735 -4.169 1.00 96.62 100 ARG A N 1
ATOM 743 C CA . ARG A 1 100 ? 14.435 -12.679 -3.279 1.00 96.62 100 ARG A CA 1
ATOM 744 C C . ARG A 1 100 ? 13.467 -13.738 -2.731 1.00 96.62 100 ARG A C 1
ATOM 746 O O . ARG A 1 100 ? 12.264 -13.465 -2.754 1.00 96.62 100 ARG A O 1
ATOM 753 N N . PRO A 1 101 ? 13.954 -14.883 -2.209 1.00 97.44 101 PRO A N 1
ATOM 754 C CA . PRO A 1 101 ? 13.114 -15.844 -1.501 1.00 97.44 101 PRO A CA 1
ATOM 755 C C . PRO A 1 101 ? 12.233 -15.163 -0.458 1.00 97.44 101 PRO A C 1
ATOM 757 O O . PRO A 1 101 ? 12.662 -14.227 0.223 1.00 97.44 101 PRO A O 1
ATOM 760 N N . ASN A 1 102 ? 10.982 -15.5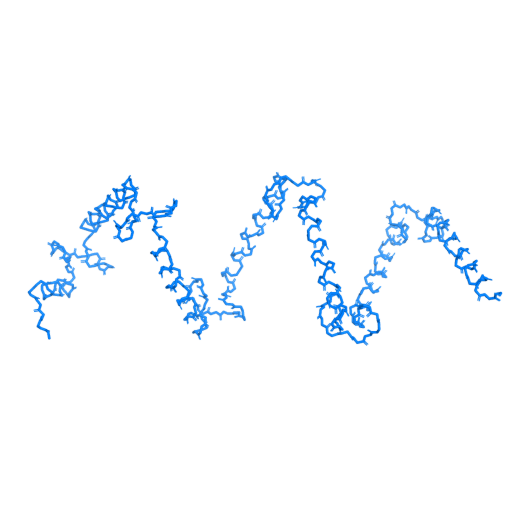92 -0.402 1.00 97.00 102 ASN A N 1
ATOM 761 C CA . ASN A 1 102 ? 10.003 -15.051 0.512 1.00 97.00 102 ASN A CA 1
ATOM 762 C C . ASN A 1 102 ? 10.007 -15.844 1.820 1.00 97.00 102 ASN A C 1
ATOM 764 O O . ASN A 1 102 ? 9.794 -17.050 1.817 1.00 97.00 102 ASN A O 1
ATOM 768 N N . ASP A 1 103 ? 10.238 -15.150 2.926 1.00 95.69 103 ASP A N 1
ATOM 769 C CA . ASP A 1 103 ? 10.341 -15.698 4.280 1.00 95.69 103 ASP A CA 1
ATOM 770 C C . ASP A 1 103 ? 9.048 -15.530 5.095 1.00 95.69 103 ASP A C 1
ATOM 772 O O . ASP A 1 103 ? 9.036 -15.777 6.297 1.00 95.69 103 ASP A O 1
ATOM 776 N N . THR A 1 104 ? 7.955 -15.095 4.460 1.00 93.81 104 THR A N 1
ATOM 777 C CA . THR A 1 104 ? 6.653 -14.920 5.114 1.00 93.81 104 THR A CA 1
ATOM 778 C C . THR A 1 104 ? 5.531 -15.576 4.315 1.00 93.81 104 THR A C 1
ATOM 780 O O . THR A 1 104 ? 5.664 -15.830 3.120 1.00 93.81 104 THR A O 1
ATOM 783 N N . GLU A 1 105 ? 4.379 -15.769 4.958 1.00 91.50 105 GLU A N 1
ATOM 784 C CA . GLU A 1 105 ? 3.143 -16.214 4.296 1.00 91.50 105 GLU A CA 1
ATOM 785 C C . GLU A 1 105 ? 2.513 -15.130 3.399 1.00 91.50 105 GLU A C 1
ATOM 787 O O . GLU A 1 105 ? 1.619 -15.402 2.599 1.00 91.50 105 GLU A O 1
ATOM 792 N N . THR A 1 106 ? 2.963 -13.876 3.508 1.00 93.88 106 THR A N 1
ATOM 793 C CA . THR A 1 106 ? 2.507 -12.790 2.630 1.00 93.88 106 THR A CA 1
ATOM 794 C C . THR A 1 106 ? 3.260 -12.825 1.307 1.00 93.88 106 THR A C 1
ATOM 796 O O . THR A 1 106 ? 4.322 -13.408 1.223 1.00 93.88 106 THR A O 1
ATOM 799 N N . GLN A 1 107 ? 2.814 -12.117 0.268 1.00 95.00 107 GLN A N 1
ATOM 800 C CA . GLN A 1 107 ? 3.549 -12.052 -1.011 1.00 95.00 107 GLN A CA 1
ATOM 801 C C . GLN A 1 107 ? 4.864 -11.233 -0.967 1.00 95.00 107 GLN A C 1
ATOM 803 O O . GLN A 1 107 ? 5.482 -10.977 -2.007 1.00 95.00 107 GLN A O 1
ATOM 808 N N . ARG A 1 108 ? 5.285 -10.743 0.205 1.00 96.50 108 ARG A N 1
ATOM 809 C CA . ARG A 1 108 ? 6.485 -9.916 0.386 1.00 96.50 108 ARG A CA 1
ATOM 810 C C . ARG A 1 108 ? 7.369 -10.507 1.475 1.00 96.50 108 ARG A C 1
ATOM 812 O O . ARG A 1 108 ? 6.859 -10.901 2.514 1.00 96.50 108 ARG A O 1
ATOM 819 N N . CYS A 1 109 ? 8.684 -10.450 1.277 1.00 97.38 109 CYS A N 1
ATOM 820 C CA . CYS A 1 109 ? 9.616 -10.796 2.346 1.00 97.38 109 CYS A CA 1
ATOM 821 C C . CYS A 1 109 ? 9.542 -9.786 3.500 1.00 97.38 109 CYS A C 1
ATOM 823 O O . CYS A 1 109 ? 9.163 -8.625 3.282 1.00 97.38 109 CYS A O 1
ATOM 825 N N . SER A 1 110 ? 9.961 -10.212 4.692 1.00 97.44 110 SER A N 1
ATOM 826 C CA . SER A 1 110 ? 9.997 -9.427 5.932 1.00 97.44 110 SER A CA 1
ATOM 827 C C . SER A 1 110 ? 10.614 -8.049 5.710 1.00 97.44 110 SER A C 1
ATOM 829 O O . SER A 1 110 ? 9.938 -7.042 5.866 1.00 97.44 110 SER A O 1
ATOM 831 N N . SER A 1 111 ? 11.834 -7.991 5.174 1.00 97.56 111 SER A N 1
ATOM 832 C CA . SER A 1 111 ? 12.555 -6.743 4.894 1.00 97.56 111 SER A CA 1
ATOM 833 C C . SER A 1 111 ? 11.767 -5.765 4.009 1.00 97.56 111 SER A C 1
ATOM 835 O O . SER A 1 111 ? 11.723 -4.564 4.281 1.00 97.56 111 SER A O 1
ATOM 837 N N . CYS A 1 112 ? 11.108 -6.258 2.954 1.00 97.56 112 CYS A N 1
ATOM 838 C CA . CYS A 1 112 ? 10.283 -5.407 2.095 1.00 97.56 112 CYS A CA 1
ATOM 839 C C . CYS A 1 112 ? 8.984 -4.978 2.791 1.00 97.56 112 CYS A C 1
ATOM 841 O O . CYS A 1 112 ? 8.539 -3.845 2.611 1.00 97.56 112 CYS A O 1
ATOM 843 N N . GLY A 1 113 ? 8.364 -5.876 3.560 1.00 96.62 113 GLY A N 1
ATOM 844 C CA . GLY A 1 113 ? 7.186 -5.571 4.369 1.00 96.62 113 GLY A CA 1
ATOM 845 C C . GLY A 1 113 ? 7.481 -4.511 5.428 1.00 96.62 113 GLY A C 1
ATOM 846 O O . GLY A 1 113 ? 6.775 -3.507 5.505 1.00 96.62 113 GLY A O 1
ATOM 847 N N . ASP A 1 114 ? 8.564 -4.688 6.175 1.00 96.75 114 ASP A N 1
ATOM 848 C CA . ASP A 1 114 ? 9.009 -3.799 7.241 1.00 96.75 114 ASP A CA 1
ATOM 849 C C . ASP A 1 114 ? 9.407 -2.430 6.714 1.00 96.75 114 ASP A C 1
ATOM 851 O O . ASP A 1 114 ? 9.003 -1.427 7.297 1.00 96.75 114 ASP A O 1
ATOM 855 N N . GLY A 1 115 ? 10.109 -2.364 5.578 1.00 97.31 115 GLY A N 1
ATOM 856 C CA . GLY A 1 115 ? 10.439 -1.094 4.931 1.00 97.31 115 GLY A CA 1
ATOM 857 C C . GLY A 1 115 ? 9.192 -0.288 4.552 1.00 97.31 115 GLY A C 1
ATOM 858 O O . GLY A 1 115 ? 9.111 0.909 4.836 1.00 97.31 115 GLY A O 1
ATOM 859 N N . ILE A 1 116 ? 8.174 -0.944 3.982 1.00 95.94 116 ILE A N 1
ATOM 860 C CA . ILE A 1 116 ? 6.894 -0.294 3.659 1.00 95.94 116 ILE A CA 1
ATOM 861 C C . ILE A 1 116 ? 6.177 0.147 4.936 1.00 95.94 116 ILE A C 1
ATOM 863 O O . ILE A 1 116 ? 5.715 1.283 5.019 1.00 95.94 116 ILE A O 1
ATOM 867 N N . ASN A 1 117 ? 6.098 -0.726 5.939 1.00 95.56 117 ASN A N 1
ATOM 868 C CA . ASN A 1 117 ? 5.429 -0.422 7.201 1.00 95.56 117 ASN A CA 1
ATOM 869 C C . ASN A 1 117 ? 6.122 0.728 7.946 1.00 95.56 117 ASN A C 1
ATOM 871 O O . ASN A 1 117 ? 5.451 1.593 8.504 1.00 95.56 117 ASN A O 1
ATOM 875 N N . ALA A 1 118 ? 7.455 0.768 7.942 1.00 96.94 118 ALA A N 1
ATOM 876 C CA . ALA A 1 118 ? 8.245 1.853 8.509 1.00 96.94 118 ALA A CA 1
ATOM 877 C C . ALA A 1 118 ? 7.976 3.173 7.780 1.00 96.94 118 ALA A C 1
ATOM 879 O O . ALA A 1 118 ? 7.654 4.162 8.431 1.00 96.94 118 ALA A O 1
ATOM 880 N N . SER A 1 119 ? 8.004 3.175 6.445 1.00 96.19 119 SER A N 1
ATOM 881 C CA . SER A 1 119 ? 7.683 4.362 5.645 1.00 96.19 119 SER A CA 1
ATOM 882 C C . SER A 1 119 ? 6.259 4.869 5.902 1.00 96.19 119 SER A C 1
ATOM 884 O O . SER A 1 119 ? 6.065 6.061 6.129 1.00 96.19 119 SER A O 1
ATOM 886 N N . GLN A 1 120 ? 5.267 3.975 5.969 1.00 95.69 120 GLN A N 1
ATOM 887 C CA . GLN A 1 120 ? 3.890 4.351 6.305 1.00 95.69 120 GLN A CA 1
ATOM 888 C C . GLN A 1 120 ? 3.767 4.917 7.722 1.00 95.69 120 GLN A C 1
ATOM 890 O O . GLN A 1 120 ? 3.005 5.857 7.937 1.00 95.69 120 GLN A O 1
ATOM 895 N N . ARG A 1 121 ? 4.496 4.356 8.695 1.00 96.12 121 ARG A N 1
ATOM 896 C CA . ARG A 1 121 ? 4.541 4.894 10.061 1.00 96.12 121 ARG A CA 1
ATOM 897 C C . ARG A 1 121 ? 5.135 6.298 10.077 1.00 96.12 121 ARG A C 1
ATOM 899 O O . ARG A 1 121 ? 4.512 7.177 10.655 1.00 96.12 121 ARG A O 1
ATOM 906 N N . MET A 1 122 ? 6.267 6.515 9.404 1.00 96.44 122 MET A N 1
ATOM 907 C CA . MET A 1 122 ? 6.886 7.841 9.303 1.00 96.44 122 MET A CA 1
ATOM 908 C C . MET A 1 122 ? 5.928 8.860 8.685 1.00 96.44 122 MET A C 1
ATOM 910 O O . MET A 1 122 ? 5.673 9.885 9.303 1.00 96.44 122 MET A O 1
ATOM 914 N N . MET A 1 123 ? 5.312 8.533 7.545 1.00 95.50 123 MET A N 1
ATOM 915 C CA . MET A 1 123 ? 4.345 9.419 6.889 1.00 95.50 123 MET A CA 1
ATOM 916 C C . MET A 1 123 ? 3.150 9.750 7.797 1.00 95.50 123 MET A C 1
ATOM 918 O O . MET A 1 123 ? 2.743 10.903 7.887 1.00 95.50 123 MET A O 1
ATOM 922 N N . ARG A 1 124 ? 2.599 8.773 8.529 1.00 94.50 124 ARG A N 1
ATOM 923 C CA . ARG A 1 124 ? 1.493 9.031 9.470 1.00 94.50 124 ARG A CA 1
ATOM 924 C C . ARG A 1 124 ? 1.905 9.925 10.635 1.00 94.50 124 ARG A C 1
ATOM 926 O O . ARG A 1 124 ? 1.098 10.745 11.074 1.00 94.50 124 ARG A O 1
ATOM 933 N N . THR A 1 125 ? 3.120 9.743 11.147 1.00 92.50 125 THR A N 1
ATOM 934 C CA . THR A 1 125 ? 3.681 10.589 12.205 1.00 92.50 125 THR A CA 1
ATOM 935 C C . THR A 1 125 ? 3.867 12.015 11.706 1.00 92.50 125 THR A C 1
ATOM 937 O O . THR A 1 125 ? 3.452 12.942 12.391 1.00 92.50 125 THR A O 1
ATOM 940 N N . GLU A 1 126 ? 4.419 12.185 10.506 1.00 94.50 126 GLU A N 1
ATOM 941 C CA . GLU A 1 126 ? 4.626 13.488 9.872 1.00 94.50 126 GLU A CA 1
ATOM 942 C C . GLU A 1 126 ? 3.299 14.212 9.633 1.00 94.50 126 GLU A C 1
ATOM 944 O O . GLU A 1 126 ? 3.119 15.319 10.129 1.00 94.50 126 GLU A O 1
ATOM 949 N N . LEU A 1 127 ? 2.318 13.549 9.006 1.00 94.56 127 LEU A N 1
ATOM 950 C CA . LEU A 1 127 ? 0.977 14.114 8.833 1.00 94.56 127 LEU A CA 1
ATOM 951 C C . LEU A 1 127 ? 0.367 14.530 10.175 1.00 94.56 127 LEU A C 1
ATOM 953 O O . LEU A 1 127 ? -0.134 15.641 10.299 1.00 94.56 127 LEU A O 1
ATOM 957 N N . SER A 1 128 ? 0.445 13.669 11.194 1.00 90.81 128 SER A N 1
ATOM 958 C CA . SER A 1 128 ? -0.103 13.990 12.517 1.00 90.81 128 SER A CA 1
ATOM 959 C C . SER A 1 128 ? 0.595 15.200 13.148 1.00 90.81 128 SER A C 1
ATOM 961 O O . SER A 1 128 ? -0.082 16.055 13.711 1.00 90.81 128 SER A O 1
ATOM 963 N N . ALA A 1 129 ? 1.926 15.288 13.042 1.00 92.12 129 ALA A N 1
ATOM 964 C CA . ALA A 1 129 ? 2.715 16.401 13.570 1.00 92.12 129 ALA A CA 1
ATOM 965 C C . ALA A 1 129 ? 2.419 17.722 12.843 1.00 92.12 129 ALA A C 1
ATOM 967 O O . ALA A 1 129 ? 2.420 18.779 13.466 1.00 92.12 129 ALA A O 1
ATOM 968 N N . SER A 1 130 ? 2.106 17.657 11.550 1.00 94.19 130 SER A N 1
ATOM 969 C CA . SER A 1 130 ? 1.684 18.805 10.743 1.00 94.19 130 SER A CA 1
ATOM 970 C C . SER A 1 130 ? 0.199 19.157 10.894 1.00 94.19 130 SER A C 1
ATOM 972 O O . SER A 1 130 ? -0.290 20.020 10.172 1.00 94.19 130 SER A O 1
ATOM 974 N N . GLY A 1 131 ? -0.542 18.500 11.795 1.00 94.19 131 GLY A N 1
ATOM 975 C CA . GLY A 1 131 ? -1.975 18.757 11.971 1.00 94.19 131 GLY A CA 1
ATOM 976 C C . GLY A 1 131 ? -2.832 18.275 10.797 1.00 94.19 131 GLY A C 1
ATOM 977 O O . GLY A 1 131 ? -3.932 18.777 10.592 1.00 94.19 131 GLY A O 1
ATOM 978 N N . LEU A 1 132 ? -2.350 17.302 10.022 1.00 96.00 132 LEU A N 1
ATOM 979 C CA . LEU A 1 132 ? -3.032 16.735 8.862 1.00 96.00 132 LEU A CA 1
ATOM 980 C C . LEU A 1 132 ? -3.662 15.372 9.184 1.00 96.00 132 LEU A C 1
ATOM 982 O O . LEU A 1 132 ? -3.215 14.604 10.041 1.00 96.00 132 LEU A O 1
ATOM 986 N N . CYS A 1 133 ? -4.749 15.065 8.489 1.00 95.94 133 CYS A N 1
ATOM 987 C CA . CYS A 1 133 ? -5.513 13.836 8.605 1.00 95.94 133 CYS A CA 1
ATOM 988 C C . CYS A 1 133 ? -4.753 12.677 7.955 1.00 95.94 133 CYS A C 1
ATOM 990 O O . CYS A 1 133 ? -4.490 12.694 6.754 1.00 95.94 133 CYS A O 1
ATOM 992 N N . ILE A 1 134 ? -4.531 11.589 8.699 1.00 94.75 134 ILE A N 1
ATOM 993 C CA . ILE A 1 134 ? -3.828 10.386 8.203 1.00 94.75 134 ILE A CA 1
ATOM 994 C C . ILE A 1 134 ? -4.577 9.607 7.102 1.00 94.75 134 ILE A C 1
ATOM 996 O O . ILE A 1 134 ? -4.118 8.545 6.682 1.00 94.75 134 ILE A O 1
ATOM 1000 N N . SER A 1 135 ? -5.763 10.071 6.698 1.00 94.38 135 SER A N 1
ATOM 1001 C CA . SER A 1 135 ? -6.622 9.408 5.703 1.00 94.38 135 SER A CA 1
ATOM 1002 C C . SER A 1 135 ? -6.659 10.172 4.387 1.00 94.38 135 SER A C 1
ATOM 1004 O O . SER A 1 135 ? -6.512 9.557 3.338 1.00 94.38 135 SER A O 1
ATOM 1006 N N . CYS A 1 136 ? -6.871 11.489 4.453 1.00 94.81 136 CYS A N 1
ATOM 1007 C CA . CYS A 1 136 ? -7.072 12.338 3.280 1.00 94.81 136 CYS A CA 1
ATOM 1008 C C . CYS A 1 136 ? -5.997 13.416 3.099 1.00 94.81 136 CYS A C 1
ATOM 1010 O O . CYS A 1 136 ? -5.955 14.023 2.040 1.00 94.81 136 CYS A O 1
ATOM 1012 N N . GLY A 1 137 ? -5.136 13.662 4.093 1.00 94.19 137 GLY A N 1
ATOM 1013 C CA . GLY A 1 137 ? -4.101 14.698 4.030 1.00 94.19 137 GLY A CA 1
ATOM 1014 C C . GLY A 1 137 ? -4.578 16.122 4.334 1.00 94.19 137 GLY A C 1
ATOM 1015 O O . GLY A 1 137 ? -3.737 16.986 4.531 1.00 94.19 137 GLY A O 1
ATOM 1016 N N . GLU A 1 138 ? -5.887 16.364 4.439 1.00 94.75 138 GLU A N 1
ATOM 1017 C CA . GLU A 1 138 ? -6.461 17.660 4.846 1.00 94.75 138 GLU A CA 1
ATOM 1018 C C . GLU A 1 138 ? -6.283 17.935 6.349 1.00 94.75 138 GLU A C 1
ATOM 1020 O O . GLU A 1 138 ? -6.071 16.980 7.102 1.00 94.75 138 GLU A O 1
ATOM 1025 N N . PRO A 1 139 ? -6.421 19.186 6.832 1.00 95.25 139 PRO A N 1
ATOM 1026 C CA . PRO A 1 139 ? -6.329 19.504 8.258 1.00 95.25 139 PRO A CA 1
ATOM 1027 C C . PRO A 1 139 ? -7.206 18.605 9.147 1.00 95.25 139 PRO A C 1
ATOM 1029 O O . PRO A 1 139 ? -8.367 18.318 8.837 1.00 95.25 139 PRO A O 1
ATOM 1032 N N . ASN A 1 140 ? -6.640 18.130 10.257 1.00 91.50 140 ASN A N 1
ATOM 1033 C CA . ASN A 1 140 ? -7.345 17.340 11.263 1.00 91.50 140 ASN A CA 1
ATOM 1034 C C . ASN A 1 140 ? -7.987 18.232 12.341 1.00 91.50 140 ASN A C 1
ATOM 1036 O O . ASN A 1 140 ? -7.807 19.447 12.359 1.00 91.50 140 ASN A O 1
ATOM 1040 N N . ASP A 1 141 ? -8.773 17.625 13.234 1.00 83.75 141 ASP A N 1
ATOM 1041 C CA . ASP A 1 141 ? -9.468 18.340 14.312 1.00 83.75 141 ASP A CA 1
ATOM 1042 C C . ASP A 1 141 ? -8.595 18.586 15.558 1.00 83.75 141 ASP A C 1
ATOM 1044 O O . ASP A 1 141 ? -9.113 19.002 16.590 1.00 83.75 141 ASP A O 1
ATOM 1048 N N . THR A 1 142 ? -7.275 18.366 15.474 1.00 73.06 142 THR A N 1
ATOM 1049 C CA . THR A 1 142 ? -6.243 18.479 16.533 1.00 73.06 142 THR A CA 1
ATOM 1050 C C . THR A 1 142 ? -6.413 17.554 17.744 1.00 73.06 142 THR A C 1
ATOM 1052 O O . THR A 1 142 ? -5.427 17.158 18.361 1.00 73.06 142 THR A O 1
ATOM 1055 N N . GLU A 1 143 ? -7.639 17.132 18.052 1.00 77.00 143 GLU A N 1
ATOM 1056 C CA . GLU A 1 143 ? -7.950 16.146 19.087 1.00 77.00 143 GLU A CA 1
ATOM 1057 C C . GLU A 1 143 ? -7.684 14.712 18.615 1.00 77.00 143 GLU A C 1
ATOM 1059 O O . GLU A 1 143 ? -7.470 13.803 19.423 1.00 77.00 143 GLU A O 1
ATOM 1064 N N . THR A 1 144 ? -7.711 14.483 17.299 1.00 86.50 144 THR A N 1
ATOM 1065 C CA . THR A 1 144 ? -7.514 13.165 16.705 1.00 86.50 144 THR A CA 1
ATOM 1066 C C . THR A 1 144 ? -6.637 13.216 15.455 1.00 86.50 144 THR A C 1
ATOM 1068 O O . THR A 1 144 ? -6.451 14.244 14.815 1.00 86.50 144 THR A O 1
ATOM 1071 N N . GLN A 1 145 ? -6.109 12.056 15.056 1.00 91.44 145 GLN A N 1
ATOM 1072 C CA . GLN A 1 145 ? -5.284 11.926 13.847 1.00 91.44 145 GLN A CA 1
ATOM 1073 C C . GLN A 1 145 ? -6.091 12.003 12.535 1.00 91.44 145 GLN A C 1
ATOM 1075 O O . GLN A 1 145 ? -5.520 11.860 11.453 1.00 91.44 145 GLN A O 1
ATOM 1080 N N . ARG A 1 146 ? -7.422 12.149 12.588 1.00 94.00 146 ARG A N 1
ATOM 1081 C CA . ARG A 1 146 ? -8.301 12.185 11.408 1.00 94.00 146 ARG A CA 1
ATOM 1082 C C . ARG A 1 146 ? -9.206 13.411 11.464 1.00 94.00 146 ARG A C 1
ATOM 1084 O O . ARG A 1 146 ? -9.602 13.830 12.537 1.00 94.00 146 ARG A O 1
ATOM 1091 N N . CYS A 1 147 ? -9.585 13.955 10.313 1.00 94.38 147 CYS A N 1
ATOM 1092 C CA . CYS A 1 147 ? -10.639 14.965 10.260 1.00 94.38 147 CYS A CA 1
ATOM 1093 C C . CYS A 1 147 ? -12.016 14.349 10.584 1.00 94.38 147 CYS A C 1
ATOM 1095 O O . CYS A 1 147 ? -12.210 13.125 10.534 1.00 94.38 147 CYS A O 1
ATOM 1097 N N . SER A 1 148 ? -12.988 15.204 10.905 1.00 94.62 148 SER A N 1
ATOM 1098 C CA . SER A 1 148 ? -14.342 14.802 11.302 1.00 94.62 148 SER A CA 1
ATOM 1099 C C . SER A 1 148 ? -15.058 13.959 10.240 1.00 94.62 148 SER A C 1
ATOM 1101 O O . SER A 1 148 ? -15.680 12.957 10.594 1.00 94.62 148 SER A O 1
ATOM 1103 N N . SER A 1 149 ? -14.915 14.295 8.953 1.00 95.00 149 SER A N 1
ATOM 1104 C CA . SER A 1 149 ? -15.518 13.549 7.838 1.00 95.00 149 SER A CA 1
ATOM 1105 C C . SER A 1 149 ? -14.942 12.137 7.716 1.00 95.00 149 SER A C 1
ATOM 1107 O O . SER A 1 149 ? -15.683 11.161 7.810 1.00 95.00 149 SER A O 1
ATOM 1109 N N . CYS A 1 150 ? -13.614 12.001 7.647 1.00 95.81 150 CYS A N 1
ATOM 1110 C CA . CYS A 1 150 ? -12.946 10.696 7.592 1.00 95.81 150 CYS A CA 1
ATOM 1111 C C . CYS A 1 150 ? -13.257 9.829 8.823 1.00 95.81 150 CYS A C 1
ATOM 1113 O O . CYS A 1 150 ? -13.338 8.603 8.737 1.00 95.81 150 CYS A O 1
ATOM 1115 N N . ARG A 1 151 ? -13.428 10.450 9.996 1.00 93.81 151 ARG A N 1
ATOM 1116 C CA . ARG A 1 151 ? -13.837 9.754 11.221 1.00 93.81 151 ARG A CA 1
ATOM 1117 C C . ARG A 1 151 ? -15.295 9.293 11.154 1.00 93.81 151 ARG A C 1
ATOM 1119 O O . ARG A 1 151 ? -15.580 8.171 11.570 1.00 93.81 151 ARG A O 1
ATOM 1126 N N . ALA A 1 152 ? -16.203 10.118 10.637 1.00 95.12 152 ALA A N 1
ATOM 1127 C CA . ALA A 1 152 ? -17.603 9.752 10.440 1.00 95.12 152 ALA A CA 1
ATOM 1128 C C . ALA A 1 152 ? -17.741 8.581 9.455 1.00 95.12 152 ALA A C 1
ATOM 1130 O O . ALA A 1 152 ? -18.416 7.602 9.768 1.00 95.12 152 ALA A O 1
ATOM 1131 N N . GLU A 1 153 ? -17.024 8.628 8.332 1.00 96.75 153 GLU A N 1
ATOM 1132 C CA . GLU A 1 153 ? -16.977 7.550 7.337 1.00 96.75 153 GLU A CA 1
ATOM 1133 C C . GLU A 1 153 ? -16.429 6.246 7.924 1.00 96.75 153 GLU A C 1
ATOM 1135 O O . GLU A 1 153 ? -17.041 5.186 7.777 1.00 96.75 153 GLU A O 1
ATOM 1140 N N . LEU A 1 154 ? -15.311 6.314 8.659 1.00 95.12 154 LEU A N 1
ATOM 1141 C CA . LEU A 1 154 ? -14.748 5.146 9.336 1.00 95.12 154 LEU A CA 1
ATOM 1142 C C . LEU A 1 154 ? -15.742 4.553 10.342 1.00 95.12 154 LEU A C 1
ATOM 1144 O O . LEU A 1 154 ? -15.920 3.337 10.397 1.00 95.12 154 LEU A O 1
ATOM 1148 N N . ASN A 1 155 ? -16.406 5.397 11.131 1.00 95.69 155 ASN A N 1
ATOM 1149 C CA . ASN A 1 155 ? -17.401 4.948 12.099 1.00 95.69 155 ASN A CA 1
ATOM 1150 C C . ASN A 1 155 ? -18.604 4.293 11.413 1.00 95.69 155 ASN A C 1
ATOM 1152 O O . ASN A 1 155 ? -19.041 3.235 11.867 1.00 95.69 155 ASN A O 1
ATOM 1156 N N . ALA A 1 156 ? -19.103 4.873 10.319 1.00 97.69 156 ALA A N 1
ATOM 1157 C CA . ALA A 1 156 ? -20.180 4.296 9.521 1.00 97.69 156 ALA A CA 1
ATOM 1158 C C . ALA A 1 156 ? -19.772 2.927 8.955 1.00 97.69 156 ALA A C 1
ATOM 1160 O O . ALA A 1 156 ? -20.489 1.948 9.149 1.00 97.69 156 ALA A O 1
ATOM 1161 N N . SER A 1 157 ? -18.575 2.818 8.373 1.00 97.19 157 SER A N 1
ATOM 1162 C CA . SER A 1 157 ? -18.026 1.553 7.863 1.00 97.19 157 SER A CA 1
ATOM 1163 C C . SER A 1 157 ? -17.874 0.487 8.958 1.00 97.19 157 SER A C 1
ATOM 1165 O O . SER A 1 157 ? -18.218 -0.682 8.781 1.00 97.19 157 SER A O 1
ATOM 1167 N N . VAL A 1 158 ? -17.409 0.873 10.148 1.00 96.12 158 VAL A N 1
ATOM 1168 C CA . VAL A 1 158 ? -17.311 -0.053 11.283 1.00 96.12 158 VAL A CA 1
ATOM 1169 C C . VAL A 1 158 ? -18.699 -0.488 11.764 1.00 96.12 158 VAL A C 1
ATOM 1171 O O . VAL A 1 158 ? -18.869 -1.633 12.188 1.00 96.12 158 VAL A O 1
ATOM 1174 N N . GLN A 1 159 ? -19.699 0.393 11.718 1.00 96.50 159 GLN A N 1
ATOM 1175 C CA . GLN A 1 159 ? -21.075 0.049 12.075 1.00 96.50 159 GLN A CA 1
ATOM 1176 C C . GLN A 1 159 ? -21.701 -0.924 11.075 1.00 96.50 159 GLN A C 1
ATOM 1178 O O . GLN A 1 159 ? -22.285 -1.916 11.518 1.00 96.50 159 GLN A O 1
ATOM 1183 N N . THR A 1 160 ? -21.541 -0.694 9.768 1.00 97.75 160 THR A N 1
ATOM 1184 C CA . THR A 1 160 ? -22.050 -1.603 8.729 1.00 97.75 160 THR A CA 1
ATOM 1185 C C . THR A 1 160 ? -21.415 -2.981 8.864 1.00 97.75 160 THR A C 1
ATOM 1187 O O . THR A 1 160 ? -22.135 -3.965 9.022 1.00 97.75 160 THR A O 1
ATOM 1190 N N . MET A 1 161 ? -20.086 -3.048 8.979 1.00 97.38 161 MET A N 1
ATOM 1191 C CA . MET A 1 161 ? -19.354 -4.299 9.188 1.00 97.38 161 MET A CA 1
ATOM 1192 C C . MET A 1 161 ? -19.813 -5.040 10.457 1.00 97.38 161 MET A C 1
ATOM 1194 O O . MET A 1 161 ? -20.005 -6.257 10.449 1.00 97.38 161 MET A O 1
ATOM 1198 N N . ARG A 1 162 ? -20.043 -4.333 11.572 1.00 96.62 162 ARG A N 1
ATOM 1199 C CA . ARG A 1 162 ? -20.547 -4.954 12.813 1.00 96.62 162 ARG A CA 1
ATOM 1200 C C . ARG A 1 162 ? -21.993 -5.429 12.697 1.00 96.62 162 ARG A C 1
ATOM 1202 O O . ARG A 1 162 ? -22.370 -6.363 13.406 1.00 96.62 162 ARG A O 1
ATOM 1209 N N . ALA A 1 163 ? -22.813 -4.764 11.889 1.00 95.56 163 ALA A N 1
ATOM 1210 C CA . ALA A 1 163 ? -24.179 -5.191 11.614 1.00 95.56 163 ALA A CA 1
ATOM 1211 C C . ALA A 1 163 ? -24.185 -6.440 10.725 1.00 95.56 163 ALA A C 1
ATOM 1213 O O . ALA A 1 163 ? -24.893 -7.392 11.032 1.00 95.56 163 ALA A O 1
ATOM 1214 N N . GLU A 1 164 ? -23.343 -6.474 9.692 1.00 96.75 164 GLU A N 1
ATOM 1215 C CA . GLU A 1 164 ? -23.141 -7.640 8.827 1.00 96.75 164 GLU A CA 1
ATOM 1216 C C . GLU A 1 164 ? -22.656 -8.850 9.613 1.00 96.75 164 GLU A C 1
ATOM 1218 O O . GLU A 1 164 ? -23.293 -9.896 9.558 1.00 96.75 164 GLU A O 1
ATOM 1223 N N . ARG A 1 165 ? -21.605 -8.696 10.429 1.00 97.12 165 ARG A N 1
ATOM 1224 C CA . ARG A 1 165 ? -21.133 -9.775 11.308 1.00 97.12 165 ARG A CA 1
ATOM 1225 C C . ARG A 1 165 ? -22.260 -10.323 12.174 1.00 97.12 165 ARG A C 1
ATOM 1227 O O . ARG A 1 165 ? -22.452 -11.529 12.214 1.00 97.12 165 ARG A O 1
ATOM 1234 N N . ALA A 1 166 ? -23.034 -9.445 12.814 1.00 94.19 166 ALA A N 1
ATOM 1235 C CA . ALA A 1 166 ? -24.145 -9.870 13.658 1.00 94.19 166 ALA A CA 1
ATOM 1236 C C . ALA A 1 166 ? -25.225 -10.631 12.868 1.00 94.19 166 ALA A C 1
ATOM 1238 O O . ALA A 1 166 ? -25.671 -11.677 13.328 1.00 94.19 166 ALA A O 1
ATOM 1239 N N . ARG A 1 167 ? -25.612 -10.143 11.679 1.00 95.06 167 ARG A N 1
ATOM 1240 C CA . ARG A 1 167 ? -26.592 -10.819 10.809 1.00 95.06 167 ARG A CA 1
ATOM 1241 C C . ARG A 1 167 ? -26.107 -12.186 10.342 1.00 95.06 167 ARG A C 1
ATOM 1243 O O . ARG A 1 167 ? -26.897 -13.115 10.269 1.00 95.06 167 ARG A O 1
ATOM 1250 N N . SER A 1 168 ? -24.816 -12.310 10.068 1.00 96.19 168 SER A N 1
ATOM 1251 C CA . SER A 1 168 ? -24.210 -13.552 9.595 1.00 96.19 168 SER A CA 1
ATOM 1252 C C . SER A 1 168 ? -23.794 -14.496 10.730 1.00 96.19 168 SER A C 1
ATOM 1254 O O . SER A 1 168 ? -23.035 -15.422 10.477 1.00 96.19 168 SER A O 1
ATOM 1256 N N . GLY A 1 169 ? -24.192 -14.253 11.985 1.00 95.62 169 GLY A N 1
ATOM 1257 C CA . GLY A 1 169 ? -23.839 -15.130 13.112 1.00 95.62 169 GLY A CA 1
ATOM 1258 C C . GLY A 1 169 ? -22.365 -15.073 13.542 1.00 95.62 169 GLY A C 1
ATOM 1259 O O . GLY A 1 169 ? -21.857 -16.007 14.154 1.00 95.62 169 GLY A O 1
ATOM 1260 N N . HIS A 1 170 ? -21.662 -13.982 13.238 1.00 97.81 170 HIS A N 1
ATOM 1261 C CA . HIS A 1 170 ? -20.264 -13.763 13.607 1.00 97.81 170 HIS A CA 1
ATOM 1262 C C . HIS A 1 170 ? -20.131 -12.769 14.769 1.00 97.81 170 HIS A C 1
ATOM 1264 O O . HIS A 1 170 ? -20.880 -11.798 14.909 1.00 97.81 170 HIS A O 1
ATOM 1270 N N . CYS A 1 171 ? -19.118 -12.979 15.608 1.00 97.44 171 CYS A N 1
ATOM 1271 C CA . CYS A 1 171 ? -18.788 -12.113 16.729 1.00 97.44 171 CYS A CA 1
ATOM 1272 C C . CYS A 1 171 ? -18.414 -10.710 16.229 1.00 97.44 171 CYS A C 1
ATOM 1274 O O . CYS A 1 171 ? -17.476 -10.534 15.450 1.00 97.44 171 CYS A O 1
ATOM 1276 N N . VAL A 1 172 ? -19.068 -9.664 16.748 1.00 96.38 172 VAL A N 1
ATOM 1277 C CA . VAL A 1 172 ? -18.818 -8.276 16.300 1.00 96.38 172 VAL A CA 1
ATOM 1278 C C . VAL A 1 172 ? -17.429 -7.742 16.670 1.00 96.38 172 VAL A C 1
ATOM 1280 O O . VAL A 1 172 ? -17.052 -6.661 16.218 1.00 96.38 172 VAL A O 1
ATOM 1283 N N . SER A 1 173 ? -16.676 -8.465 17.506 1.00 95.12 173 SER A N 1
ATOM 1284 C CA . SER A 1 173 ? -15.326 -8.081 17.941 1.00 95.12 173 SER A CA 1
ATOM 1285 C C . SER A 1 173 ? -14.251 -8.741 17.082 1.00 95.12 173 SER A C 1
ATOM 1287 O O . SER A 1 173 ? -13.563 -8.034 16.350 1.00 95.12 173 SER A O 1
ATOM 1289 N N . CYS A 1 174 ? -14.144 -10.073 17.119 1.00 95.50 174 CYS A N 1
ATOM 1290 C CA . CYS A 1 174 ? -13.110 -10.808 16.383 1.00 95.50 174 CYS A CA 1
ATOM 1291 C C . CYS A 1 174 ? -13.504 -11.167 14.944 1.00 95.50 174 CYS A C 1
ATOM 1293 O O . CYS A 1 174 ? -12.628 -11.401 14.124 1.00 95.50 174 CYS A O 1
ATOM 1295 N N . GLY A 1 175 ? -14.799 -11.194 14.614 1.00 95.75 175 GLY A N 1
ATOM 1296 C CA . GLY A 1 175 ? -15.283 -11.609 13.297 1.00 95.75 175 GLY A CA 1
ATOM 1297 C C . GLY A 1 175 ? -15.346 -13.121 13.073 1.00 95.75 175 GLY A C 1
ATOM 1298 O O . GLY A 1 175 ? -15.799 -13.516 12.010 1.00 95.75 175 GLY A O 1
ATOM 1299 N N . GLY A 1 176 ? -14.941 -13.952 14.040 1.00 95.81 176 GLY A N 1
ATOM 1300 C CA . GLY A 1 176 ? -15.150 -15.405 13.997 1.00 95.81 176 GLY A CA 1
ATOM 1301 C C . GLY A 1 176 ? -16.595 -15.809 14.322 1.00 95.81 176 GLY A C 1
ATOM 1302 O O . GLY A 1 176 ? -17.399 -14.937 14.670 1.00 95.81 176 GLY A O 1
ATOM 1303 N N . PRO A 1 177 ? -16.935 -17.109 14.243 1.00 96.62 177 PRO A N 1
ATOM 1304 C CA . PRO A 1 177 ? -18.256 -17.616 14.611 1.00 96.62 177 PRO A CA 1
ATOM 1305 C C . PRO A 1 177 ? -18.670 -17.180 16.019 1.00 96.62 177 PRO A C 1
ATOM 1307 O O . PRO A 1 177 ? -17.842 -17.086 16.928 1.00 96.62 177 PRO A O 1
ATOM 1310 N N . ASN A 1 178 ? -19.952 -16.872 16.194 1.00 96.38 178 ASN A N 1
ATOM 1311 C CA . ASN A 1 178 ? -20.500 -16.482 17.482 1.00 96.38 178 ASN A CA 1
ATOM 1312 C C . ASN A 1 178 ? -21.199 -17.666 18.152 1.00 96.38 178 ASN A C 1
ATOM 1314 O O . ASN A 1 178 ? -22.215 -18.147 17.666 1.00 96.38 178 ASN A O 1
ATOM 1318 N N . ASP A 1 179 ? -20.669 -18.094 19.290 1.00 95.06 179 ASP A N 1
ATOM 1319 C CA . ASP A 1 179 ? -21.154 -19.217 20.097 1.00 95.06 179 ASP A CA 1
ATOM 1320 C C . ASP A 1 179 ? -22.173 -18.796 21.171 1.00 95.06 179 ASP A C 1
ATOM 1322 O O . ASP A 1 179 ? -22.526 -19.588 22.041 1.00 95.06 179 ASP A O 1
ATOM 1326 N N . THR A 1 180 ? -22.638 -17.543 21.151 1.00 91.88 180 THR A N 1
ATOM 1327 C CA . THR A 1 180 ? -23.630 -17.044 22.111 1.00 91.88 180 THR A CA 1
ATOM 1328 C C . THR A 1 180 ? -24.745 -16.260 21.431 1.00 91.88 180 THR A C 1
ATOM 1330 O O . THR A 1 180 ? -24.559 -15.683 20.362 1.00 91.88 180 THR A O 1
ATOM 1333 N N . GLU A 1 181 ? -25.873 -16.125 22.128 1.00 87.62 181 GLU A N 1
ATOM 1334 C CA . GLU A 1 181 ? -26.987 -15.247 21.734 1.00 87.62 181 GLU A CA 1
ATOM 1335 C C . GLU A 1 181 ? -26.647 -13.749 21.839 1.00 87.62 181 GLU A C 1
ATOM 1337 O O . GLU A 1 181 ? -27.368 -12.884 21.343 1.00 87.62 181 GLU A O 1
ATOM 1342 N N . THR A 1 182 ? -25.535 -13.398 22.493 1.00 91.00 182 THR A N 1
ATOM 1343 C CA . THR A 1 182 ? -25.074 -12.007 22.550 1.00 91.00 182 THR A CA 1
ATOM 1344 C C . THR A 1 182 ? -24.280 -11.649 21.307 1.00 91.00 182 THR A C 1
ATOM 1346 O O . THR A 1 182 ? -23.785 -12.512 20.607 1.00 91.00 182 THR A O 1
ATOM 1349 N N . ARG A 1 183 ? -24.041 -10.360 21.049 1.00 93.12 183 ARG A N 1
ATOM 1350 C CA . ARG A 1 183 ? -23.272 -9.920 19.867 1.00 93.12 183 ARG A CA 1
ATOM 1351 C C . ARG A 1 183 ? -21.782 -10.315 19.874 1.00 93.12 183 ARG A C 1
ATOM 1353 O O . ARG A 1 183 ? -21.076 -10.009 18.914 1.00 93.12 183 ARG A O 1
ATOM 1360 N N . ARG A 1 184 ? -21.257 -10.895 20.958 1.00 95.62 184 ARG A N 1
ATOM 1361 C CA . ARG A 1 184 ? -19.847 -11.298 21.089 1.00 95.62 184 ARG A CA 1
ATOM 1362 C C . ARG A 1 184 ? -19.767 -12.773 21.458 1.00 95.62 184 ARG A C 1
ATOM 1364 O O . ARG A 1 184 ? -20.523 -13.196 22.323 1.00 95.62 184 ARG A O 1
ATOM 1371 N N . CYS A 1 185 ? -18.786 -13.480 20.902 1.00 96.75 185 CYS A N 1
ATOM 1372 C CA . CYS A 1 185 ? -18.466 -14.833 21.342 1.00 96.75 185 CYS A CA 1
ATOM 1373 C C . CYS A 1 185 ? -18.012 -14.852 22.811 1.00 96.75 185 CYS A C 1
ATOM 1375 O O . CYS A 1 185 ? -17.613 -13.820 23.374 1.00 96.75 185 CYS A O 1
ATOM 1377 N N . SER A 1 186 ? -18.060 -16.031 23.423 1.00 96.88 186 SER A N 1
ATOM 1378 C CA . SER A 1 186 ? -17.706 -16.275 24.822 1.00 96.88 186 SER A CA 1
ATOM 1379 C C . SER A 1 186 ? -16.311 -15.745 25.177 1.00 96.88 186 SER A C 1
ATOM 1381 O O . SER A 1 186 ? -16.173 -15.006 26.157 1.00 96.88 186 SER A O 1
ATOM 1383 N N . SER A 1 187 ? -15.306 -16.012 24.337 1.00 96.94 187 SER A N 1
ATOM 1384 C CA . SER A 1 187 ? -13.919 -15.568 24.531 1.00 96.94 187 SER A CA 1
ATOM 1385 C C . SER A 1 187 ? -13.792 -14.043 24.516 1.00 96.94 187 SER A C 1
ATOM 1387 O O . SER A 1 187 ? -13.387 -13.440 25.512 1.00 96.94 187 SER A O 1
ATOM 1389 N N . CYS A 1 188 ? -14.256 -13.378 23.453 1.00 96.88 188 CYS A N 1
ATOM 1390 C CA . CYS A 1 188 ? -14.226 -11.915 23.367 1.00 96.88 188 CYS A CA 1
ATOM 1391 C C . CYS A 1 188 ? -15.066 -11.240 24.461 1.00 96.88 188 CYS A C 1
ATOM 1393 O O . CYS A 1 188 ? -14.796 -10.098 24.850 1.00 96.88 188 CYS A O 1
ATOM 1395 N N . ARG A 1 189 ? -16.124 -11.897 24.947 1.00 95.12 189 ARG A N 1
ATOM 1396 C CA . ARG A 1 189 ? -16.931 -11.403 26.067 1.00 95.12 189 ARG A CA 1
ATOM 1397 C C . ARG A 1 189 ? -16.168 -11.511 27.387 1.00 95.12 189 ARG A C 1
ATOM 1399 O O . ARG A 1 189 ? -16.203 -10.554 28.164 1.00 95.12 189 ARG A O 1
ATOM 1406 N N . ALA A 1 190 ? -15.483 -12.627 27.631 1.00 96.00 190 ALA A N 1
ATOM 1407 C CA . ALA A 1 190 ? -14.640 -12.826 28.806 1.00 96.00 190 ALA A CA 1
ATOM 1408 C C . ALA A 1 190 ? -13.500 -11.799 28.847 1.00 96.00 190 ALA A C 1
ATOM 1410 O O . ALA A 1 190 ? -13.366 -11.089 29.844 1.00 96.00 190 ALA A O 1
ATOM 1411 N N . GLU A 1 191 ? -12.778 -11.621 27.738 1.00 96.38 191 GLU A N 1
ATOM 1412 C CA . GLU A 1 191 ? -11.713 -10.617 27.592 1.00 96.38 191 GLU A CA 1
ATOM 1413 C C . GLU A 1 191 ? -12.222 -9.196 27.851 1.00 96.38 191 GLU A C 1
ATOM 1415 O O . GLU A 1 191 ? -11.658 -8.445 28.647 1.00 96.38 191 GLU A O 1
ATOM 1420 N N . HIS A 1 192 ? -13.347 -8.824 27.237 1.00 94.00 192 HIS A N 1
ATOM 1421 C CA . HIS A 1 192 ? -13.944 -7.507 27.439 1.00 94.00 192 HIS A CA 1
ATOM 1422 C C . HIS A 1 192 ? -14.364 -7.274 28.900 1.00 94.00 192 HIS A C 1
ATOM 1424 O O . HIS A 1 192 ? -14.229 -6.168 29.431 1.00 94.00 192 HIS A O 1
ATOM 1430 N N . ASN A 1 193 ? -14.878 -8.303 29.575 1.00 94.75 193 ASN A N 1
ATOM 1431 C CA . ASN A 1 193 ? -15.225 -8.218 30.990 1.00 94.75 193 ASN A CA 1
ATOM 1432 C C . ASN A 1 193 ? -13.980 -8.134 31.881 1.00 94.75 193 ASN A C 1
ATOM 1434 O O . ASN A 1 193 ? -13.984 -7.343 32.827 1.00 94.75 193 ASN A O 1
ATOM 1438 N N . ALA A 1 194 ? -12.922 -8.884 31.569 1.00 97.12 194 ALA A N 1
ATOM 1439 C CA . ALA A 1 194 ? -11.637 -8.808 32.256 1.00 97.12 194 ALA A CA 1
ATOM 1440 C C . ALA A 1 194 ? -11.034 -7.401 32.136 1.00 97.12 194 ALA A C 1
ATOM 1442 O O . ALA A 1 194 ? -10.700 -6.793 33.151 1.00 97.12 194 ALA A O 1
ATOM 1443 N N . LEU A 1 195 ? -11.031 -6.819 30.932 1.00 95.69 195 LEU A N 1
ATOM 1444 C CA . LEU A 1 195 ? -10.575 -5.448 30.698 1.00 95.69 195 LEU A CA 1
ATOM 1445 C C . LEU A 1 195 ? -11.382 -4.427 31.514 1.00 95.69 195 LEU A C 1
ATOM 1447 O O . LEU A 1 195 ? -10.815 -3.532 32.141 1.00 95.69 195 LEU A O 1
ATOM 1451 N N . LYS A 1 196 ? -12.715 -4.567 31.556 1.00 95.31 196 LYS A N 1
ATOM 1452 C CA . LYS A 1 196 ? -13.565 -3.691 32.379 1.00 95.31 196 LYS A CA 1
ATOM 1453 C C . LYS A 1 196 ? -13.245 -3.804 33.870 1.00 95.31 196 LYS A C 1
ATOM 1455 O O . LYS A 1 196 ? -13.249 -2.785 34.559 1.00 95.31 196 LYS A O 1
ATOM 1460 N N . ARG A 1 197 ? -12.964 -5.011 34.372 1.00 96.25 197 ARG A N 1
ATOM 1461 C CA . ARG A 1 197 ? -12.552 -5.233 35.768 1.00 96.25 197 ARG A CA 1
ATOM 1462 C C . ARG A 1 197 ? -11.185 -4.611 36.050 1.00 96.25 197 ARG A C 1
ATOM 1464 O O . ARG A 1 197 ? -11.068 -3.887 37.032 1.00 96.25 197 ARG A O 1
ATOM 1471 N N . ALA A 1 198 ? -10.210 -4.811 35.165 1.00 96.44 198 ALA A N 1
ATOM 1472 C CA . ALA A 1 198 ? -8.875 -4.229 35.284 1.00 96.44 198 ALA A CA 1
ATOM 1473 C C . ALA A 1 198 ? -8.931 -2.695 35.335 1.00 96.44 198 ALA A C 1
ATOM 1475 O O . ALA A 1 198 ? -8.445 -2.093 36.286 1.00 96.44 198 ALA A O 1
ATOM 1476 N N . LYS A 1 199 ? -9.650 -2.058 34.401 1.00 95.12 199 LYS A N 1
ATOM 1477 C CA . LYS A 1 199 ? -9.828 -0.595 34.386 1.00 95.12 199 LYS A CA 1
ATOM 1478 C C . LYS A 1 199 ? -10.525 -0.073 35.645 1.00 95.12 199 LYS A C 1
ATOM 1480 O O . LYS A 1 199 ? -10.251 1.031 36.112 1.00 95.12 199 LYS A O 1
ATOM 1485 N N . LYS A 1 200 ? -11.453 -0.852 36.208 1.00 95.12 200 LYS A N 1
ATOM 1486 C CA . LYS A 1 200 ? -12.112 -0.518 37.476 1.00 95.12 200 LYS A CA 1
ATOM 1487 C C . LYS A 1 200 ? -11.126 -0.566 38.647 1.00 95.12 200 LYS A C 1
ATOM 1489 O O . LYS A 1 200 ? -11.154 0.337 39.480 1.00 95.12 200 LYS A O 1
ATOM 1494 N N . ALA A 1 201 ? -10.279 -1.592 38.693 1.00 94.94 201 ALA A N 1
ATOM 1495 C CA . ALA A 1 201 ? -9.241 -1.745 39.708 1.00 94.94 201 ALA A CA 1
ATOM 1496 C C . ALA A 1 201 ? -8.188 -0.631 39.610 1.00 94.94 201 ALA A C 1
ATOM 1498 O O . ALA A 1 201 ? -7.889 0.000 40.615 1.00 94.94 201 ALA A O 1
ATOM 1499 N N . GLU A 1 202 ? -7.721 -0.309 38.402 1.00 95.62 202 GLU A N 1
ATOM 1500 C CA . GLU A 1 202 ? -6.789 0.796 38.140 1.00 95.62 202 GLU A CA 1
ATOM 1501 C C . GLU A 1 202 ? -7.350 2.142 38.628 1.00 95.62 202 GLU A C 1
ATOM 1503 O O . GLU A 1 202 ? -6.674 2.906 39.318 1.00 95.62 202 GLU A O 1
ATOM 1508 N N . ARG A 1 203 ? -8.624 2.429 38.329 1.00 96.25 203 ARG A N 1
ATOM 1509 C CA . ARG A 1 203 ? -9.300 3.638 38.827 1.00 96.25 203 ARG A CA 1
ATOM 1510 C C . ARG A 1 203 ? -9.362 3.669 40.349 1.00 96.25 203 ARG A C 1
ATOM 1512 O O . ARG A 1 203 ? -9.083 4.706 40.933 1.00 96.25 203 ARG A O 1
ATOM 1519 N N . ALA A 1 204 ? -9.704 2.550 40.985 1.00 93.62 204 ALA A N 1
ATOM 1520 C CA . ALA A 1 204 ? -9.742 2.470 42.442 1.00 93.62 204 ALA A CA 1
ATOM 1521 C C . ALA A 1 204 ? -8.350 2.701 43.056 1.00 93.62 204 ALA A C 1
ATOM 1523 O O . ALA A 1 204 ? -8.224 3.507 43.973 1.00 93.62 204 ALA A O 1
ATOM 1524 N N . ALA A 1 205 ? -7.313 2.063 42.505 1.00 94.62 205 ALA A N 1
ATOM 1525 C CA . ALA A 1 205 ? -5.928 2.212 42.950 1.00 94.62 205 ALA A CA 1
ATOM 1526 C C . ALA A 1 205 ? -5.396 3.643 42.768 1.00 94.62 205 ALA A C 1
ATOM 1528 O O . ALA A 1 205 ? -4.660 4.142 43.609 1.00 94.62 205 ALA A O 1
ATOM 1529 N N . SER A 1 206 ? -5.819 4.333 41.707 1.00 95.00 206 SER A N 1
ATOM 1530 C CA . SER A 1 206 ? -5.470 5.739 41.461 1.00 95.00 206 SER A CA 1
ATOM 1531 C C . SER A 1 206 ? -6.370 6.743 42.194 1.00 95.00 206 SER A C 1
ATOM 1533 O O . SER A 1 206 ? -6.331 7.933 41.884 1.00 95.00 206 SER A O 1
ATOM 1535 N N . GLY A 1 207 ? -7.205 6.293 43.140 1.00 94.88 207 GLY A N 1
ATOM 1536 C CA . GLY A 1 207 ? -8.075 7.177 43.919 1.00 94.88 207 GLY A CA 1
ATOM 1537 C C . GLY A 1 207 ? -9.144 7.880 43.077 1.00 94.88 207 GLY A C 1
ATOM 1538 O O . GLY A 1 207 ? -9.605 8.963 43.430 1.00 94.88 207 GLY A O 1
ATOM 1539 N N . LYS A 1 208 ? -9.545 7.289 41.947 1.00 96.88 208 LYS A N 1
ATOM 1540 C CA . LYS A 1 208 ? -10.554 7.820 41.023 1.00 96.88 208 LYS A CA 1
ATOM 1541 C C . LYS A 1 208 ? -11.871 7.064 41.164 1.00 96.88 208 LYS A C 1
ATOM 1543 O O . LYS A 1 208 ? -11.924 5.866 41.444 1.00 96.88 208 LYS A O 1
ATOM 1548 N N . CYS A 1 209 ? -12.975 7.757 40.899 1.00 96.69 209 CYS A N 1
ATOM 1549 C CA . CYS A 1 209 ? -14.302 7.159 40.813 1.00 96.69 209 CYS A CA 1
ATOM 1550 C C . CYS A 1 209 ? -14.299 5.991 39.815 1.00 96.69 209 CYS A C 1
ATOM 1552 O O . CYS A 1 209 ? -13.987 6.154 38.637 1.00 96.69 209 CYS A O 1
ATOM 1554 N N . THR A 1 210 ? -14.718 4.809 40.260 1.00 95.38 210 THR A N 1
ATOM 1555 C CA . THR A 1 210 ? -14.716 3.592 39.434 1.00 95.38 210 THR A CA 1
ATOM 1556 C C . THR A 1 210 ? -15.690 3.644 38.249 1.00 95.38 210 THR A C 1
ATOM 1558 O O . THR A 1 210 ? -15.496 2.923 37.267 1.00 95.38 210 THR A O 1
ATOM 1561 N N . SER A 1 211 ? -16.695 4.526 38.306 1.00 93.75 211 SER A N 1
ATOM 1562 C CA . SER A 1 211 ? -17.688 4.737 37.247 1.00 93.75 211 SER A CA 1
ATOM 1563 C C . SER A 1 211 ? -17.190 5.714 36.169 1.00 93.75 211 SER A C 1
ATOM 1565 O O . SER A 1 211 ? -16.862 5.280 35.060 1.00 93.75 211 SER A O 1
ATOM 1567 N N . CYS A 1 212 ? -17.049 7.009 36.488 1.00 93.56 212 CYS A N 1
ATOM 1568 C CA . CYS A 1 212 ? -16.618 8.022 35.514 1.00 93.56 212 CYS A CA 1
ATOM 1569 C C . CYS A 1 212 ? -15.096 8.079 35.311 1.00 93.56 212 CYS A C 1
ATOM 1571 O O . CYS A 1 212 ? -14.636 8.315 34.200 1.00 93.56 212 CYS A O 1
ATOM 1573 N N . GLY A 1 213 ? -14.301 7.825 36.353 1.00 93.56 213 GLY A N 1
ATOM 1574 C CA . GLY A 1 213 ? -12.843 7.976 36.323 1.00 93.56 213 GLY A CA 1
ATOM 1575 C C . GLY A 1 213 ? -12.335 9.423 36.368 1.00 93.56 213 GLY A C 1
ATOM 1576 O O . GLY A 1 213 ? -11.126 9.609 36.314 1.00 93.56 213 GLY A O 1
ATOM 1577 N N . SER A 1 214 ? -13.216 10.425 36.470 1.00 93.25 214 SER A N 1
ATOM 1578 C CA . SER A 1 214 ? -12.854 11.852 36.363 1.00 93.25 214 SER A CA 1
ATOM 1579 C C . SER A 1 214 ? -12.673 12.566 37.705 1.00 93.25 214 SER A C 1
ATOM 1581 O O . SER A 1 214 ? -11.962 13.557 37.777 1.00 93.25 214 SER A O 1
ATOM 1583 N N . SER A 1 215 ? -13.320 12.085 38.766 1.00 93.25 215 SER A N 1
ATOM 1584 C CA . SER A 1 215 ? -13.335 12.736 40.085 1.00 93.25 215 SER A CA 1
ATOM 1585 C C . SER A 1 215 ? -12.962 11.736 41.176 1.00 93.25 215 SER A C 1
ATOM 1587 O O . SER A 1 215 ? -13.185 10.534 40.972 1.00 93.25 215 SER A O 1
ATOM 1589 N N . PRO A 1 216 ? -12.453 12.185 42.335 1.00 94.62 216 PRO A N 1
ATOM 1590 C CA . PRO A 1 216 ? -12.218 11.297 43.464 1.00 94.62 216 PRO A CA 1
ATOM 1591 C C . PRO A 1 216 ? -13.529 10.648 43.939 1.00 94.62 216 PRO A C 1
ATOM 1593 O O . PRO A 1 216 ? -14.618 11.219 43.776 1.00 94.62 216 PRO A O 1
ATOM 1596 N N . PRO A 1 217 ? -13.471 9.424 44.484 1.00 95.94 217 PRO A N 1
ATOM 1597 C CA . PRO A 1 217 ? -14.627 8.811 45.099 1.00 95.94 217 PRO A CA 1
ATOM 1598 C C . PRO A 1 217 ? -14.976 9.520 46.410 1.00 95.94 217 PRO A C 1
ATOM 1600 O O . PRO A 1 217 ? -14.165 10.224 47.007 1.00 95.94 217 PRO A O 1
ATOM 1603 N N . ARG A 1 218 ? -16.202 9.302 46.883 1.00 94.56 218 ARG A N 1
ATOM 1604 C CA . ARG A 1 218 ? -16.602 9.753 48.220 1.00 94.56 218 ARG A CA 1
ATOM 1605 C C . ARG A 1 218 ? -15.800 9.016 49.301 1.00 94.56 218 ARG A C 1
ATOM 1607 O O . ARG A 1 218 ? -15.424 7.863 49.061 1.00 94.56 218 ARG A O 1
ATOM 1614 N N . PRO A 1 219 ? -15.615 9.613 50.493 1.00 92.56 219 PRO A N 1
ATOM 1615 C CA . PRO A 1 219 ? -14.926 8.963 51.606 1.00 92.56 219 PRO A CA 1
ATOM 1616 C C . PRO A 1 219 ? -15.470 7.553 51.883 1.00 92.56 219 PRO A C 1
ATOM 1618 O O . PRO A 1 219 ? -16.680 7.354 52.017 1.00 92.56 219 PRO A O 1
ATOM 1621 N N . GLY A 1 220 ? -14.580 6.556 51.896 1.00 92.12 220 GLY A N 1
ATOM 1622 C CA . GLY A 1 220 ? -14.928 5.147 52.122 1.00 92.12 220 GLY A CA 1
ATOM 1623 C C . GLY A 1 220 ? -15.777 4.485 51.024 1.00 92.12 220 GLY A C 1
ATOM 1624 O O . GLY A 1 220 ? -16.370 3.432 51.262 1.00 92.12 220 GLY A O 1
ATOM 1625 N N . LYS A 1 221 ? -15.900 5.084 49.830 1.00 94.12 221 LYS A N 1
ATOM 1626 C CA . LYS A 1 221 ? -16.683 4.547 48.701 1.00 94.12 221 LYS A CA 1
ATOM 1627 C C . LYS A 1 221 ? -15.829 4.415 47.437 1.00 94.12 221 LYS A C 1
ATOM 1629 O O . LYS A 1 221 ? -14.700 4.871 47.369 1.00 94.12 221 LYS A O 1
ATOM 1634 N N . LEU A 1 222 ? -16.409 3.796 46.404 1.00 93.06 222 LEU A N 1
ATOM 1635 C CA . LEU A 1 222 ? -15.774 3.590 45.090 1.00 93.06 222 LEU A CA 1
ATOM 1636 C C . LEU A 1 222 ? -16.315 4.519 43.989 1.00 93.06 222 LEU A C 1
ATOM 1638 O O . LEU A 1 222 ? -15.893 4.426 42.836 1.00 93.06 222 LEU A O 1
ATOM 1642 N N . MET A 1 223 ? -17.287 5.377 44.302 1.00 95.62 223 MET A N 1
ATOM 1643 C CA . MET A 1 223 ? -17.935 6.282 43.346 1.00 95.62 223 MET A CA 1
ATOM 1644 C C . MET A 1 223 ? -17.979 7.704 43.899 1.00 95.62 223 MET A C 1
ATOM 1646 O O . MET A 1 223 ? -18.165 7.881 45.106 1.00 95.62 223 MET A O 1
ATOM 1650 N N . CYS A 1 224 ? -17.842 8.694 43.015 1.00 96.44 224 CYS A N 1
ATOM 1651 C CA . CYS A 1 224 ? -18.086 10.101 43.327 1.00 96.44 224 CYS A CA 1
ATOM 1652 C C . CYS A 1 224 ? -19.586 10.368 43.549 1.00 96.44 224 CYS A C 1
ATOM 1654 O O . CYS A 1 224 ? -20.430 9.525 43.226 1.00 96.44 224 CYS A O 1
ATOM 1656 N N . GLU A 1 225 ? -19.919 11.541 44.090 1.00 96.25 225 GLU A N 1
ATOM 1657 C CA . GLU A 1 225 ? -21.300 11.908 44.427 1.00 96.25 225 GLU A CA 1
ATOM 1658 C C . GLU A 1 225 ? -22.214 11.925 43.197 1.00 96.25 225 GLU A C 1
ATOM 1660 O O . GLU A 1 225 ? -23.248 11.259 43.193 1.00 96.25 225 GLU A O 1
ATOM 1665 N N . SER A 1 226 ? -21.788 12.550 42.095 1.00 95.94 226 SER A N 1
ATOM 1666 C CA . SER A 1 226 ? -22.583 12.607 40.858 1.00 95.94 226 SER A CA 1
ATOM 1667 C C . SER A 1 226 ? -22.902 11.218 40.293 1.00 95.94 226 SER A C 1
ATOM 1669 O O . SER A 1 226 ? -24.051 10.922 39.962 1.00 95.94 226 SER A O 1
ATOM 1671 N N . CYS A 1 227 ? -21.914 10.320 40.255 1.00 96.00 227 CYS A N 1
ATOM 1672 C CA . CYS A 1 227 ? -22.126 8.939 39.822 1.00 96.00 227 CYS A CA 1
ATOM 1673 C C . CYS A 1 227 ? -23.037 8.167 40.784 1.00 96.00 227 CYS A C 1
ATOM 1675 O O . CYS A 1 227 ? -23.853 7.363 40.337 1.00 96.00 227 CYS A O 1
ATOM 1677 N N . ALA A 1 228 ? -22.931 8.410 42.091 1.00 95.06 228 ALA A N 1
ATOM 1678 C CA . ALA A 1 228 ? -23.795 7.777 43.080 1.00 95.06 228 ALA A CA 1
ATOM 1679 C C . ALA A 1 228 ? -25.256 8.250 42.969 1.00 95.06 228 ALA A C 1
ATOM 1681 O O . ALA A 1 228 ? -26.165 7.439 43.149 1.00 95.06 228 ALA A O 1
ATOM 1682 N N . HIS A 1 229 ? -25.502 9.526 42.661 1.00 94.50 229 HIS A N 1
ATOM 1683 C CA . HIS A 1 229 ? -26.848 10.033 42.372 1.00 94.50 229 HIS A CA 1
ATOM 1684 C C . HIS A 1 229 ? -27.410 9.448 41.077 1.00 94.50 229 HIS A C 1
ATOM 1686 O O . HIS A 1 229 ? -28.540 8.958 41.067 1.00 94.50 229 HIS A O 1
ATOM 1692 N N . ALA A 1 230 ? -26.611 9.430 40.008 1.00 93.94 230 ALA A N 1
ATOM 1693 C CA . ALA A 1 230 ? -27.021 8.866 38.725 1.00 93.94 230 ALA A CA 1
ATOM 1694 C C . ALA A 1 230 ? -27.399 7.379 38.841 1.00 93.94 230 ALA A C 1
ATOM 1696 O O . ALA A 1 230 ? -28.405 6.943 38.276 1.00 93.94 230 ALA A O 1
ATOM 1697 N N . GLU A 1 231 ? -26.629 6.608 39.611 1.00 93.19 231 GLU A N 1
ATOM 1698 C CA . GLU A 1 231 ? -26.903 5.193 39.863 1.00 93.19 231 GLU A CA 1
ATOM 1699 C C . GLU A 1 231 ? -28.195 4.991 40.665 1.00 93.19 231 GLU A C 1
ATOM 1701 O O . GLU A 1 231 ? -29.028 4.162 40.298 1.00 93.19 231 GLU A O 1
ATOM 1706 N N . ARG A 1 232 ? -28.411 5.791 41.719 1.00 93.56 232 ARG A N 1
ATOM 1707 C CA . ARG A 1 232 ? -29.661 5.772 42.498 1.00 93.56 232 ARG A CA 1
ATOM 1708 C C . ARG A 1 232 ? -30.878 6.082 41.621 1.00 93.56 232 ARG A C 1
ATOM 1710 O O . ARG A 1 232 ? -31.864 5.353 41.673 1.00 93.56 232 ARG A O 1
ATOM 1717 N N . ALA A 1 233 ? -30.784 7.098 40.763 1.00 91.25 233 ALA A N 1
ATOM 1718 C CA . ALA A 1 233 ? -31.849 7.450 39.826 1.00 91.25 233 ALA A CA 1
ATOM 1719 C C . ALA A 1 233 ? -32.135 6.331 38.808 1.00 91.25 233 ALA A C 1
ATOM 1721 O O . ALA A 1 233 ? -33.293 6.067 38.492 1.00 91.25 233 ALA A O 1
ATOM 1722 N N . ARG A 1 234 ? -31.099 5.640 38.307 1.00 90.50 234 ARG A N 1
ATOM 1723 C CA . ARG A 1 234 ? -31.271 4.493 37.400 1.00 90.50 234 ARG A CA 1
ATOM 1724 C C . ARG A 1 234 ? -31.971 3.324 38.097 1.00 90.50 234 ARG A C 1
ATOM 1726 O O . ARG A 1 234 ? -32.881 2.751 37.507 1.00 90.50 234 ARG A O 1
ATOM 1733 N N . LYS A 1 235 ? -31.584 2.999 39.336 1.00 91.00 235 LYS A N 1
ATOM 1734 C CA . LYS A 1 235 ? -32.228 1.933 40.120 1.00 91.00 235 LYS A CA 1
ATOM 1735 C C . LYS A 1 235 ? -33.701 2.228 40.388 1.00 91.00 235 LYS A C 1
ATOM 1737 O O . LYS A 1 235 ? -34.515 1.340 40.180 1.00 91.00 235 LYS A O 1
ATOM 1742 N N . LYS A 1 236 ? -34.037 3.473 40.743 1.00 89.12 236 LYS A N 1
ATOM 1743 C CA . LYS A 1 236 ? -35.430 3.909 40.924 1.00 89.12 236 LYS A CA 1
ATOM 1744 C C . LYS A 1 236 ? -36.256 3.751 39.640 1.00 89.12 236 LYS A C 1
ATOM 1746 O O . LYS A 1 236 ? -37.305 3.131 39.655 1.00 89.12 236 LYS A O 1
ATOM 1751 N N . ARG A 1 237 ? -35.743 4.207 38.491 1.00 86.81 237 ARG A N 1
ATOM 1752 C CA . ARG A 1 237 ? -36.439 4.004 37.204 1.00 86.81 237 ARG A CA 1
ATOM 1753 C C . ARG A 1 237 ? -36.672 2.528 36.878 1.00 86.81 237 ARG A C 1
ATOM 1755 O O . ARG A 1 237 ? -37.716 2.190 36.343 1.00 86.81 237 ARG A O 1
ATOM 1762 N N . SER A 1 238 ? -35.704 1.666 37.193 1.00 82.31 238 SER A N 1
ATOM 1763 C CA . SER A 1 238 ? -35.831 0.225 36.965 1.00 82.31 238 SER A CA 1
ATOM 1764 C C . SER A 1 238 ? -36.840 -0.434 37.905 1.00 82.31 238 SER A C 1
ATOM 1766 O O . SER A 1 238 ? -37.511 -1.366 37.481 1.00 82.31 238 SER A O 1
ATOM 1768 N N . SER A 1 239 ? -36.946 0.005 39.164 1.00 78.31 239 SER A N 1
ATOM 1769 C CA . SER A 1 239 ? -37.988 -0.495 40.068 1.00 78.31 239 SER A CA 1
ATOM 1770 C C . SER A 1 239 ? -39.368 -0.038 39.610 1.00 78.31 239 SER A C 1
ATOM 1772 O O . SER A 1 239 ? -40.283 -0.850 39.542 1.00 78.31 239 SER A O 1
ATOM 1774 N N . ASP A 1 240 ? -39.495 1.226 39.205 1.00 79.25 240 ASP A N 1
ATOM 1775 C CA . ASP A 1 240 ? -40.766 1.810 38.772 1.00 79.25 240 ASP A CA 1
ATOM 1776 C C . ASP A 1 240 ? -41.256 1.180 37.448 1.00 79.25 240 ASP A C 1
ATOM 1778 O O . ASP A 1 240 ? -42.454 0.959 37.271 1.00 79.25 240 ASP A O 1
ATOM 1782 N N . SER A 1 241 ? -40.343 0.811 36.536 1.00 71.00 241 SER A N 1
ATOM 1783 C CA . SER A 1 241 ? -40.683 0.114 35.282 1.00 71.00 241 SER A CA 1
ATOM 1784 C C . SER A 1 241 ? -41.088 -1.349 35.478 1.00 71.00 241 SER A C 1
ATOM 1786 O O . SER A 1 241 ? -41.888 -1.874 34.714 1.00 71.00 241 SER A O 1
ATOM 1788 N N . VAL A 1 242 ? -40.524 -2.031 36.480 1.00 68.81 242 VAL A N 1
ATOM 1789 C CA . VAL A 1 242 ? -40.904 -3.416 36.816 1.00 68.81 242 VAL A CA 1
ATOM 1790 C C . VAL A 1 242 ? -42.267 -3.436 37.516 1.00 68.81 242 VAL A C 1
ATOM 1792 O O . VAL A 1 242 ? -43.081 -4.321 37.262 1.00 68.81 242 VAL A O 1
ATOM 1795 N N . ASN A 1 243 ? -42.552 -2.416 38.329 1.00 59.16 243 ASN A N 1
ATOM 1796 C CA . ASN A 1 243 ? -43.812 -2.287 39.060 1.00 59.16 243 ASN A CA 1
ATOM 1797 C C . ASN A 1 243 ? -44.999 -1.840 38.181 1.00 59.16 243 ASN A C 1
ATOM 1799 O O . ASN A 1 243 ? -46.143 -1.964 38.590 1.00 59.16 243 ASN A O 1
ATOM 1803 N N . THR A 1 244 ? -44.745 -1.314 36.979 1.00 56.16 244 THR A N 1
ATOM 1804 C CA . THR A 1 244 ? -45.784 -0.917 36.003 1.00 56.16 244 THR A CA 1
ATOM 1805 C C . THR A 1 244 ? -46.116 -2.008 34.983 1.00 56.16 244 THR A C 1
ATOM 1807 O O . THR A 1 244 ? -47.104 -1.884 34.272 1.00 56.16 244 THR A O 1
ATOM 1810 N N . GLN A 1 245 ? -45.329 -3.087 34.914 1.00 52.66 245 GLN A N 1
ATOM 1811 C CA . GLN A 1 245 ? -45.617 -4.276 34.093 1.00 52.66 245 GLN A CA 1
ATOM 1812 C C . GLN A 1 245 ? -46.302 -5.405 34.886 1.00 52.66 245 GLN A C 1
ATOM 1814 O O . GLN A 1 245 ? -46.551 -6.474 34.339 1.00 52.66 245 GLN A O 1
ATOM 1819 N N . THR A 1 246 ? -46.566 -5.186 36.176 1.00 48.59 246 THR A N 1
ATOM 1820 C CA . THR A 1 246 ? -47.137 -6.167 37.117 1.00 48.59 246 THR A CA 1
ATOM 1821 C C . THR A 1 246 ? -48.536 -5.787 37.621 1.00 48.59 246 THR A C 1
ATOM 1823 O O . THR A 1 246 ? -49.012 -6.389 38.582 1.00 48.59 246 THR A O 1
ATOM 1826 N N . VAL A 1 247 ? -49.202 -4.828 36.965 1.00 41.66 247 VAL A N 1
ATOM 1827 C CA . VAL A 1 247 ? -50.592 -4.415 37.241 1.00 41.66 247 VAL A CA 1
ATOM 1828 C C . VAL A 1 247 ? -51.462 -4.679 36.024 1.00 41.66 247 VAL A C 1
ATOM 1830 O O . VAL A 1 247 ? -51.011 -4.315 34.914 1.00 41.66 247 VAL A O 1
#

Sequence (247 aa):
MAETAHQKMRRMRVEQGLCVACGKPNDAKTQRCSSCRAEHNASRQAKRAERAASGLCISCGRPNDTETQRCSSCRAEQDALKRAKRAERAASGLCILCGRPNDTETQRCSSCGDGINASQRMMRTELSASGLCISCGEPNDTETQRCSSCRAELNASVQTMRAERARSGHCVSCGGPNDTETRRCSSCRAEHNALKRAKKAERAASGKCTSCGSSPPRPGKLMCESCAHAERARKKRSSDSVNTQTV

pLDDT: mean 93.19, std 7.76, range [41.66, 98.25]

Radius of gyration: 33.99 Å; chains: 1; bounding box: 88×39×95 Å